Protein AF-0000000077734871 (afdb_homodimer)

Radius of gyration: 20.13 Å; Cα contacts (8 Å, |Δi|>4): 181; chains: 2; bounding box: 32×80×44 Å

Organism: NCBI:txid416586

Structure (mmCIF, N/CA/C/O backbone):
data_AF-0000000077734871-model_v1
#
loop_
_entity.id
_entity.type
_entity.pdbx_description
1 polymer 'Helix-turn-helix transcriptional regulator'
#
loop_
_atom_site.group_PDB
_atom_site.id
_atom_site.type_symbol
_atom_site.label_atom_id
_atom_site.label_alt_id
_atom_site.label_comp_id
_atom_site.label_asym_id
_atom_site.label_entity_id
_atom_site.label_seq_id
_atom_site.pdbx_PDB_ins_code
_atom_site.Cartn_x
_atom_site.Cartn_y
_atom_site.Cartn_z
_atom_site.occupancy
_atom_site.B_iso_or_equiv
_atom_site.auth_seq_id
_atom_site.auth_comp_id
_atom_site.auth_asym_id
_atom_site.auth_atom_id
_atom_site.pdbx_PDB_model_num
ATOM 1 N N . MET A 1 1 ? 1.631 44.906 6.07 1 59.03 1 MET A N 1
ATOM 2 C CA . MET A 1 1 ? 3.002 44.438 6.012 1 59.03 1 MET A CA 1
ATOM 3 C C . MET A 1 1 ? 3.088 43 6.547 1 59.03 1 MET A C 1
ATOM 5 O O . MET A 1 1 ? 2.531 42.688 7.602 1 59.03 1 MET A O 1
ATOM 9 N N . ARG A 1 2 ? 2.799 41.75 5.727 1 67.5 2 ARG A N 1
ATOM 10 C CA . ARG A 1 2 ? 2.816 40.406 6.332 1 67.5 2 ARG A CA 1
ATOM 11 C C . ARG A 1 2 ? 3.973 40.281 7.316 1 67.5 2 ARG A C 1
ATOM 13 O O . ARG A 1 2 ? 5.137 40.469 6.945 1 67.5 2 ARG A O 1
ATOM 20 N N . THR A 1 3 ? 3.939 40.656 8.797 1 84.81 3 THR A N 1
ATOM 21 C CA . THR A 1 3 ? 4.836 40.812 9.938 1 84.81 3 THR A CA 1
ATOM 22 C C . THR A 1 3 ? 5.848 39.688 10.008 1 84.81 3 THR A C 1
ATOM 24 O O . THR A 1 3 ? 5.742 38.688 9.273 1 84.81 3 THR A O 1
ATOM 27 N N . TRP A 1 4 ? 7.137 40.062 10.523 1 92.06 4 TRP A N 1
ATOM 28 C CA . TRP A 1 4 ? 8.172 39.094 10.859 1 92.06 4 TRP A CA 1
ATOM 29 C C . TRP A 1 4 ? 7.555 37.844 11.43 1 92.06 4 TRP A C 1
ATOM 31 O O . TRP A 1 4 ? 8.008 36.719 11.125 1 92.06 4 TRP A O 1
ATOM 41 N N . GLU A 1 5 ? 6.562 37.938 12.234 1 91.44 5 GLU A N 1
ATOM 42 C CA . GLU A 1 5 ? 5.879 36.781 12.836 1 91.44 5 GLU A CA 1
ATOM 43 C C . GLU A 1 5 ? 5.215 35.906 11.773 1 91.44 5 GLU A C 1
ATOM 45 O O . GLU A 1 5 ? 5.246 34.688 11.867 1 91.44 5 GLU A O 1
ATOM 50 N N . ASP A 1 6 ? 4.625 36.531 10.711 1 92.06 6 ASP A N 1
ATOM 51 C CA . ASP A 1 6 ? 4.004 35.781 9.609 1 92.06 6 ASP A CA 1
ATOM 52 C C . ASP A 1 6 ? 5.047 35 8.82 1 92.06 6 ASP A C 1
ATOM 54 O O . ASP A 1 6 ? 4.801 33.875 8.422 1 92.06 6 ASP A O 1
ATOM 58 N N . TYR A 1 7 ? 6.121 35.688 8.531 1 94.19 7 TYR A N 1
ATOM 59 C CA . TYR A 1 7 ? 7.211 35.031 7.816 1 94.19 7 TYR A CA 1
ATOM 60 C C . TYR A 1 7 ? 7.73 33.844 8.602 1 94.19 7 TYR A C 1
ATOM 62 O O . TYR A 1 7 ? 7.906 32.75 8.039 1 94.19 7 TYR A O 1
ATOM 70 N N . LYS A 1 8 ? 7.922 33.938 9.875 1 95.12 8 LYS A N 1
ATOM 71 C CA . LYS A 1 8 ? 8.398 32.875 10.742 1 95.12 8 LYS A CA 1
ATOM 72 C C . LYS A 1 8 ? 7.434 31.688 10.727 1 95.12 8 LYS A C 1
ATOM 74 O O . LYS A 1 8 ? 7.859 30.531 10.656 1 95.12 8 LYS A O 1
ATOM 79 N N . ASN A 1 9 ? 6.203 31.938 10.797 1 93.69 9 ASN A N 1
ATOM 80 C CA . ASN A 1 9 ? 5.176 30.906 10.758 1 93.69 9 ASN A CA 1
ATOM 81 C C . ASN A 1 9 ? 5.164 30.172 9.414 1 93.69 9 ASN A C 1
ATOM 83 O O . ASN A 1 9 ? 4.984 28.953 9.367 1 93.69 9 ASN A O 1
ATOM 87 N N . HIS A 1 10 ? 5.473 30.969 8.367 1 94.25 10 HIS A N 1
ATOM 88 C CA . HIS A 1 10 ? 5.531 30.391 7.031 1 94.25 10 HIS A CA 1
ATOM 89 C C . HIS A 1 10 ? 6.715 29.422 6.898 1 94.25 10 HIS A C 1
ATOM 91 O O . HIS A 1 10 ? 6.559 28.297 6.418 1 94.25 10 HIS A O 1
ATOM 97 N N . VAL A 1 11 ? 7.766 29.812 7.387 1 95.94 11 VAL A N 1
ATOM 98 C CA . VAL A 1 11 ? 8.977 29 7.309 1 95.94 11 VAL A CA 1
ATOM 99 C C . VAL A 1 11 ? 8.789 27.719 8.109 1 95.94 11 VAL A C 1
ATOM 101 O O . VAL A 1 11 ? 9.195 26.641 7.664 1 95.94 11 VAL A O 1
ATOM 104 N N . LYS A 1 12 ? 8.188 27.797 9.18 1 96.06 12 LYS A N 1
ATOM 105 C CA . LYS A 1 12 ? 7.93 26.641 10.031 1 96.06 12 LYS A CA 1
ATOM 106 C C . LYS A 1 12 ? 7 25.641 9.344 1 96.06 12 LYS A C 1
ATOM 108 O O . LYS A 1 12 ? 7.211 24.422 9.414 1 96.06 12 LYS A O 1
ATOM 113 N N . ALA A 1 13 ? 6.047 26.125 8.664 1 92.25 13 ALA A N 1
ATOM 114 C CA . ALA A 1 13 ? 5.082 25.281 7.965 1 92.25 13 ALA A CA 1
ATOM 115 C C . ALA A 1 13 ? 5.734 24.562 6.789 1 92.25 13 ALA A C 1
ATOM 117 O O . ALA A 1 13 ? 5.48 23.375 6.566 1 92.25 13 ALA A O 1
ATOM 118 N N . VAL A 1 14 ? 6.551 25.266 6.137 1 93.88 14 VAL A N 1
ATOM 119 C CA . VAL A 1 14 ? 7.227 24.703 4.969 1 93.88 14 VAL A CA 1
ATOM 120 C C . VAL A 1 14 ? 8.18 23.594 5.406 1 93.88 14 VAL A C 1
ATOM 122 O O . VAL A 1 14 ? 8.266 22.547 4.758 1 93.88 14 VAL A O 1
ATOM 125 N N . SER A 1 15 ? 8.836 23.766 6.508 1 95.12 15 SER A N 1
ATOM 126 C CA . SER A 1 15 ? 9.781 22.781 7.039 1 95.12 15 SER A CA 1
ATOM 127 C C . SER A 1 15 ? 9.062 21.5 7.457 1 95.12 15 SER A C 1
ATOM 129 O O . SER A 1 15 ? 9.562 20.391 7.223 1 95.12 15 SER A O 1
ATOM 131 N N . LYS A 1 16 ? 7.914 21.594 7.992 1 92.81 16 LYS A N 1
ATOM 132 C CA . LYS A 1 16 ? 7.133 20.438 8.422 1 92.81 16 LYS A CA 1
ATOM 133 C C . LYS A 1 16 ? 6.66 19.609 7.223 1 92.81 16 LYS A C 1
ATOM 135 O O . LYS A 1 16 ? 6.699 18.375 7.254 1 92.81 16 LYS A O 1
ATOM 140 N N . GLU A 1 17 ? 6.23 20.328 6.234 1 91.44 17 GLU A N 1
ATOM 141 C CA . GLU A 1 17 ? 5.77 19.656 5.016 1 91.44 17 GLU A CA 1
ATOM 142 C C . GLU A 1 17 ? 6.902 18.891 4.348 1 91.44 17 GLU A C 1
ATOM 144 O O . GLU A 1 17 ? 6.703 17.766 3.889 1 91.44 17 GLU A O 1
ATOM 149 N N . GLU A 1 18 ? 7.965 19.484 4.367 1 94.5 18 GLU A N 1
ATOM 150 C CA . GLU A 1 18 ? 9.133 18.844 3.779 1 94.5 18 GLU A CA 1
ATOM 151 C C . GLU A 1 18 ? 9.492 17.562 4.539 1 94.5 18 GLU A C 1
ATOM 153 O O . GLU A 1 18 ? 9.859 16.562 3.934 1 94.5 18 GLU A O 1
ATOM 158 N N . ARG A 1 19 ? 9.422 17.703 5.836 1 94.38 19 ARG A N 1
ATOM 159 C CA . ARG A 1 19 ? 9.734 16.531 6.66 1 94.38 19 ARG A CA 1
ATOM 160 C C . ARG A 1 19 ? 8.758 15.391 6.387 1 94.38 19 ARG A C 1
ATOM 162 O O . ARG A 1 19 ? 9.172 14.242 6.23 1 94.38 19 ARG A O 1
ATOM 169 N N . ARG A 1 20 ? 7.531 15.703 6.254 1 92 20 ARG A N 1
ATOM 170 C CA . ARG A 1 20 ? 6.512 14.688 5.992 1 92 20 ARG A CA 1
ATOM 171 C C . ARG A 1 20 ? 6.715 14.047 4.621 1 92 20 ARG A C 1
ATOM 173 O O . ARG A 1 20 ? 6.566 12.836 4.469 1 92 20 ARG A O 1
ATOM 180 N N . ASN A 1 21 ? 7.047 14.852 3.729 1 93.25 21 ASN A N 1
ATOM 181 C CA . ASN A 1 21 ? 7.305 14.352 2.383 1 93.25 21 ASN A CA 1
ATOM 182 C C . ASN A 1 21 ? 8.484 13.383 2.361 1 93.25 21 ASN A C 1
ATOM 184 O O . ASN A 1 21 ? 8.43 12.344 1.696 1 93.25 21 ASN A O 1
ATOM 188 N N . MET A 1 22 ? 9.438 13.766 3.041 1 95.69 22 MET A N 1
ATOM 189 C CA . MET A 1 22 ? 10.617 12.898 3.107 1 95.69 22 MET A CA 1
ATOM 190 C C . MET A 1 22 ? 10.273 11.562 3.762 1 95.69 22 MET A C 1
ATOM 192 O O . MET A 1 22 ? 10.742 10.516 3.32 1 95.69 22 MET A O 1
ATOM 196 N N . GLU A 1 23 ? 9.5 11.586 4.766 1 95.38 23 GLU A N 1
ATOM 197 C CA . GLU A 1 23 ? 9.102 10.367 5.465 1 95.38 23 GLU A CA 1
ATOM 198 C C . GLU A 1 23 ? 8.273 9.453 4.562 1 95.38 23 GLU A C 1
ATOM 200 O O . GLU A 1 23 ? 8.414 8.234 4.613 1 95.38 23 GLU A O 1
ATOM 205 N N . GLU A 1 24 ? 7.422 10.094 3.848 1 95.56 24 GLU A N 1
ATOM 206 C CA . GLU A 1 24 ? 6.613 9.336 2.896 1 95.56 24 GLU A CA 1
ATOM 207 C C . GLU A 1 24 ? 7.492 8.602 1.886 1 95.56 24 GLU A C 1
ATOM 209 O O . GLU A 1 24 ? 7.305 7.406 1.646 1 95.56 24 GLU A O 1
ATOM 214 N N . ILE A 1 25 ? 8.445 9.344 1.362 1 95.88 25 ILE A N 1
ATOM 215 C CA . ILE A 1 25 ? 9.344 8.766 0.365 1 95.88 25 ILE A CA 1
ATOM 216 C C . ILE A 1 25 ? 10.141 7.621 0.983 1 95.88 25 ILE A C 1
ATOM 218 O O . ILE A 1 25 ? 10.297 6.562 0.367 1 95.88 25 ILE A O 1
ATOM 222 N N . GLU A 1 26 ? 10.562 7.812 2.131 1 96.94 26 GLU A N 1
ATOM 223 C CA . GLU A 1 26 ? 11.352 6.797 2.818 1 96.94 26 GLU A CA 1
ATOM 224 C C . GLU A 1 26 ? 10.531 5.539 3.076 1 96.94 26 GLU A C 1
ATOM 226 O O . GLU A 1 26 ? 11.031 4.422 2.926 1 96.94 26 GLU A O 1
ATOM 231 N N . GLU A 1 27 ? 9.32 5.703 3.512 1 97.38 27 GLU A N 1
ATOM 232 C CA . GLU A 1 27 ? 8.469 4.551 3.799 1 97.38 27 GLU A CA 1
ATOM 233 C C . GLU A 1 27 ? 8.164 3.766 2.529 1 97.38 27 GLU A C 1
ATOM 235 O O . GLU A 1 27 ? 8.258 2.537 2.516 1 97.38 27 GLU A O 1
ATOM 240 N N . VAL A 1 28 ? 7.859 4.434 1.5 1 97.62 28 VAL A N 1
ATOM 241 C CA . VAL A 1 28 ? 7.582 3.789 0.22 1 97.62 28 VAL A CA 1
AT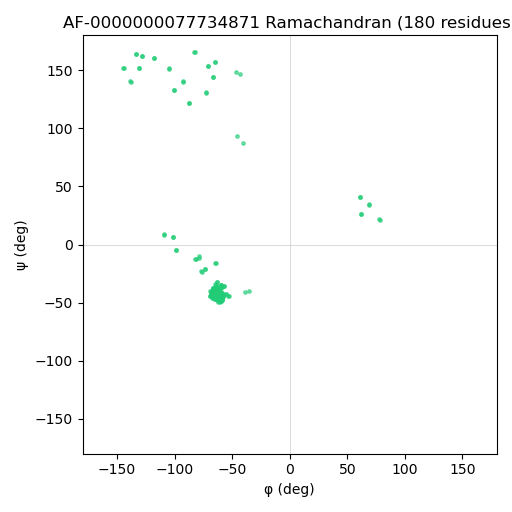OM 242 C C . VAL A 1 28 ? 8.828 3.053 -0.269 1 97.62 28 VAL A C 1
ATOM 244 O O . VAL A 1 28 ? 8.75 1.896 -0.688 1 97.62 28 VAL A O 1
ATOM 247 N N . SER A 1 29 ? 9.922 3.73 -0.202 1 97.5 29 SER A N 1
ATOM 248 C CA . SER A 1 29 ? 11.188 3.148 -0.642 1 97.5 29 SER A CA 1
ATOM 249 C C . SER A 1 29 ? 11.523 1.895 0.158 1 97.5 29 SER A C 1
ATOM 251 O O . SER A 1 29 ? 11.992 0.902 -0.403 1 97.5 29 SER A O 1
ATOM 253 N N . THR A 1 30 ? 11.289 1.951 1.398 1 97.81 30 THR A N 1
ATOM 254 C CA . THR A 1 30 ? 11.562 0.812 2.266 1 97.81 30 THR A CA 1
ATOM 255 C C . THR A 1 30 ? 10.695 -0.384 1.882 1 97.81 30 THR A C 1
ATOM 257 O O . THR A 1 30 ? 11.18 -1.517 1.829 1 97.81 30 THR A O 1
ATOM 260 N N . ILE A 1 31 ? 9.461 -0.138 1.607 1 98.06 31 ILE A N 1
ATOM 261 C CA . ILE A 1 31 ? 8.539 -1.203 1.229 1 98.06 31 ILE A CA 1
ATOM 262 C C . ILE A 1 31 ? 8.984 -1.832 -0.087 1 98.06 31 ILE A C 1
ATOM 264 O O . ILE A 1 31 ? 9.125 -3.055 -0.185 1 98.06 31 ILE A O 1
ATOM 268 N N . VAL A 1 32 ? 9.297 -1.01 -1.02 1 98.06 32 VAL A N 1
ATOM 269 C CA . VAL A 1 32 ? 9.703 -1.496 -2.334 1 98.06 32 VAL A CA 1
ATOM 270 C C . VAL A 1 32 ? 11.047 -2.225 -2.223 1 98.06 32 VAL A C 1
ATOM 272 O O . VAL A 1 32 ? 11.234 -3.277 -2.836 1 98.06 32 VAL A O 1
ATOM 275 N N . SER A 1 33 ? 11.93 -1.707 -1.452 1 98.06 33 SER A N 1
ATOM 276 C CA . SER A 1 33 ? 13.234 -2.334 -1.257 1 98.06 33 SER A CA 1
ATOM 277 C C . SER A 1 33 ? 13.094 -3.723 -0.641 1 98.06 33 SER A C 1
ATOM 279 O O . SER A 1 33 ? 13.859 -4.633 -0.97 1 98.06 33 SER A O 1
ATOM 281 N N . SER A 1 34 ? 12.172 -3.879 0.235 1 97.88 34 SER A N 1
ATOM 282 C CA . SER A 1 34 ? 11.914 -5.184 0.835 1 97.88 34 SER A CA 1
ATOM 283 C C . SER A 1 34 ? 11.461 -6.195 -0.214 1 97.88 34 SER A C 1
ATOM 285 O O . SER A 1 34 ? 11.844 -7.367 -0.155 1 97.88 34 SER A O 1
ATOM 287 N N . MET A 1 35 ? 10.625 -5.723 -1.096 1 97.81 35 MET A N 1
ATOM 288 C CA . MET A 1 35 ? 10.164 -6.562 -2.199 1 97.81 35 MET A CA 1
ATOM 289 C C . MET A 1 35 ? 11.336 -7.008 -3.066 1 97.81 35 MET A C 1
ATOM 291 O O . MET A 1 35 ? 11.445 -8.188 -3.414 1 97.81 35 MET A O 1
ATOM 295 N N . ILE A 1 36 ? 12.195 -6.062 -3.377 1 98.19 36 ILE A N 1
ATOM 296 C CA . ILE A 1 36 ? 13.352 -6.336 -4.215 1 98.19 36 ILE A CA 1
ATOM 297 C C . ILE A 1 36 ? 14.266 -7.348 -3.52 1 98.19 36 ILE A C 1
ATOM 299 O O . ILE A 1 36 ? 14.68 -8.336 -4.125 1 98.19 36 ILE A O 1
ATOM 303 N N . ARG A 1 37 ? 14.523 -7.062 -2.312 1 98.38 37 ARG A N 1
ATOM 304 C CA . ARG A 1 37 ? 15.398 -7.934 -1.534 1 98.38 37 ARG A CA 1
ATOM 305 C C . ARG A 1 37 ? 14.844 -9.352 -1.484 1 98.38 37 ARG A C 1
ATOM 307 O O . ARG A 1 37 ? 15.586 -10.32 -1.694 1 98.38 37 ARG A O 1
ATOM 314 N N . ARG A 1 38 ? 13.594 -9.492 -1.271 1 98.12 38 ARG A N 1
ATOM 315 C CA . ARG A 1 38 ? 12.977 -10.805 -1.166 1 98.12 38 ARG A CA 1
ATOM 316 C C . ARG A 1 38 ? 13.008 -11.531 -2.506 1 98.12 38 ARG A C 1
ATOM 318 O O . ARG A 1 38 ? 13.273 -12.734 -2.562 1 98.12 38 ARG A O 1
ATOM 325 N N . ARG A 1 39 ? 12.648 -10.805 -3.545 1 98.19 39 ARG A N 1
ATOM 326 C CA . ARG A 1 39 ? 12.711 -11.398 -4.879 1 98.19 39 ARG A CA 1
ATOM 327 C C . ARG A 1 39 ? 14.094 -11.984 -5.148 1 98.19 39 ARG A C 1
ATOM 329 O O . ARG A 1 39 ? 14.211 -13.109 -5.645 1 98.19 39 ARG A O 1
ATOM 336 N N . GLN A 1 40 ? 15.102 -11.195 -4.77 1 98.38 40 GLN A N 1
ATOM 337 C CA . GLN A 1 40 ? 16.484 -11.602 -4.977 1 98.38 40 GLN A CA 1
ATOM 338 C C . GLN A 1 40 ? 16.844 -12.797 -4.098 1 98.38 40 GLN A C 1
ATOM 340 O O . GLN A 1 40 ? 17.516 -13.727 -4.543 1 98.38 40 GLN A O 1
ATOM 345 N N . GLU A 1 41 ? 16.375 -12.797 -2.881 1 97.94 41 GLU A N 1
ATOM 346 C CA . GLU A 1 41 ? 16.594 -13.898 -1.949 1 97.94 41 GLU A CA 1
ATOM 347 C C . GLU A 1 41 ? 16.031 -15.203 -2.49 1 97.94 41 GLU A C 1
ATOM 349 O O . GLU A 1 41 ? 16.594 -16.281 -2.264 1 97.94 41 GLU A O 1
ATOM 354 N N . LEU A 1 42 ? 14.906 -15.086 -3.178 1 96.88 42 LEU A N 1
ATOM 355 C CA . LEU A 1 42 ? 14.234 -16.25 -3.729 1 96.88 42 LEU A CA 1
ATOM 356 C C . LEU A 1 42 ? 14.867 -16.672 -5.051 1 96.88 42 LEU A C 1
ATOM 358 O O . LEU A 1 42 ? 14.5 -17.703 -5.621 1 96.88 42 LEU A O 1
ATOM 362 N N . GLY A 1 43 ? 15.711 -15.828 -5.609 1 97.75 43 GLY A N 1
ATOM 363 C CA . GLY A 1 43 ? 16.438 -16.156 -6.824 1 97.75 43 GLY A CA 1
ATOM 364 C C . GLY A 1 43 ? 15.594 -16.016 -8.078 1 97.75 43 GLY A C 1
ATOM 365 O O . GLY A 1 43 ? 15.875 -16.672 -9.094 1 97.75 43 GLY A O 1
ATOM 366 N N . ILE A 1 44 ? 14.586 -15.281 -8.008 1 97.44 44 ILE A N 1
ATOM 367 C CA . ILE A 1 44 ? 13.742 -15.164 -9.188 1 97.44 44 ILE A CA 1
ATOM 368 C C . ILE A 1 44 ? 13.969 -13.812 -9.867 1 97.44 44 ILE A C 1
ATOM 370 O O . ILE A 1 44 ? 14.336 -12.836 -9.203 1 97.44 44 ILE A O 1
ATOM 374 N N . SER A 1 45 ? 13.766 -13.789 -11.164 1 98.5 45 SER A N 1
ATOM 375 C CA . SER A 1 45 ? 13.93 -12.586 -11.961 1 98.5 45 SER A CA 1
ATOM 376 C C . SER A 1 45 ? 12.688 -11.703 -11.898 1 98.5 45 SER A C 1
ATOM 378 O O . SER A 1 45 ? 11.641 -12.125 -11.398 1 98.5 45 SER A O 1
ATOM 380 N N . GLN A 1 46 ? 12.859 -10.492 -12.336 1 98.56 46 GLN A N 1
ATOM 381 C CA . GLN A 1 46 ? 11.703 -9.609 -12.484 1 98.56 46 GLN A CA 1
ATOM 382 C C . GLN A 1 46 ? 10.68 -10.211 -13.438 1 98.56 46 GLN A C 1
ATOM 384 O O . GLN A 1 46 ? 9.469 -10.102 -13.211 1 98.56 46 GLN A O 1
ATOM 389 N N . ARG A 1 47 ? 11.148 -10.891 -14.484 1 98.44 47 ARG A N 1
ATOM 390 C CA . ARG A 1 47 ? 10.289 -11.555 -15.461 1 98.44 47 ARG A CA 1
ATOM 391 C C . ARG A 1 47 ? 9.492 -12.68 -14.82 1 98.44 47 ARG A C 1
ATOM 393 O O . ARG A 1 47 ? 8.289 -12.82 -15.062 1 98.44 47 ARG A O 1
ATOM 400 N N . ALA A 1 48 ? 10.203 -13.445 -14.07 1 98.25 48 ALA A N 1
ATOM 401 C CA . ALA A 1 48 ? 9.547 -14.562 -13.391 1 98.25 48 ALA A CA 1
ATOM 402 C C . ALA A 1 48 ? 8.484 -14.062 -12.422 1 98.25 48 ALA A C 1
ATOM 404 O O . ALA A 1 48 ? 7.387 -14.625 -12.352 1 98.25 48 ALA A O 1
ATOM 405 N N . LEU A 1 49 ? 8.781 -13.07 -11.641 1 98.12 49 LEU A N 1
ATOM 406 C CA . LEU A 1 49 ? 7.812 -12.477 -10.727 1 98.12 49 LEU A CA 1
ATOM 407 C C . LEU A 1 49 ? 6.598 -11.945 -11.484 1 98.12 49 LEU A C 1
ATOM 409 O O . LEU A 1 49 ? 5.457 -12.188 -11.086 1 98.12 49 LEU A O 1
ATOM 413 N N . ALA A 1 50 ? 6.812 -11.203 -12.562 1 98.31 50 ALA A N 1
ATOM 414 C CA . ALA A 1 50 ? 5.75 -10.648 -13.398 1 98.31 50 ALA A CA 1
ATOM 415 C C . ALA A 1 50 ? 4.816 -11.75 -13.898 1 98.31 50 ALA A C 1
ATOM 417 O O . ALA A 1 50 ? 3.592 -11.602 -13.836 1 98.31 50 ALA A O 1
ATOM 418 N N . LYS A 1 51 ? 5.387 -12.812 -14.297 1 97.12 51 LYS A N 1
ATOM 419 C CA . LYS A 1 51 ? 4.617 -13.945 -14.789 1 97.12 51 LYS A CA 1
ATOM 420 C C . LYS A 1 51 ? 3.746 -14.539 -13.688 1 97.12 51 LYS A C 1
ATOM 422 O O . LYS A 1 51 ? 2.57 -14.836 -13.906 1 97.12 51 LYS A O 1
ATOM 427 N N . ARG A 1 52 ? 4.305 -14.625 -12.531 1 94.5 52 ARG A N 1
ATOM 428 C CA . ARG A 1 52 ? 3.574 -15.164 -11.391 1 94.5 52 ARG A CA 1
ATOM 429 C C . ARG A 1 52 ? 2.367 -14.297 -11.055 1 94.5 52 ARG A C 1
ATOM 431 O O . ARG A 1 52 ? 1.345 -14.797 -10.578 1 94.5 52 ARG A O 1
ATOM 438 N N . CYS A 1 53 ? 2.506 -13.062 -11.281 1 95.94 53 CYS A N 1
ATOM 439 C CA . CYS A 1 53 ? 1.479 -12.109 -10.867 1 95.94 53 CYS A CA 1
ATOM 440 C C . CYS A 1 53 ? 0.575 -11.742 -12.039 1 95.94 53 CYS A C 1
ATOM 442 O O . CYS A 1 53 ? -0.387 -10.992 -11.875 1 95.94 53 CYS A O 1
ATOM 444 N N . GLY A 1 54 ? 0.894 -12.227 -13.18 1 95.06 54 GLY A N 1
ATOM 445 C CA . GLY A 1 54 ? 0.085 -11.961 -14.359 1 95.06 54 GLY A CA 1
ATOM 446 C C . GLY A 1 54 ? 0.157 -10.516 -14.82 1 95.06 54 GLY A C 1
ATOM 447 O O . GLY A 1 54 ? -0.853 -9.938 -15.227 1 95.06 54 GLY A O 1
ATOM 448 N N . ILE A 1 55 ? 1.293 -9.875 -14.68 1 96.31 55 ILE A N 1
ATOM 449 C CA . ILE A 1 55 ? 1.47 -8.492 -15.117 1 96.31 55 ILE A CA 1
ATOM 450 C C . ILE A 1 55 ? 2.711 -8.383 -16 1 96.31 55 ILE A C 1
ATOM 452 O O . ILE A 1 55 ? 3.553 -9.289 -16.016 1 96.31 55 ILE A O 1
ATOM 456 N N . PRO A 1 56 ? 2.766 -7.297 -16.734 1 97.94 56 PRO A N 1
ATOM 457 C CA . PRO A 1 56 ? 3.949 -7.125 -17.578 1 97.94 56 PRO A CA 1
ATOM 458 C C . PRO A 1 56 ? 5.227 -6.918 -16.766 1 97.94 56 PRO A C 1
ATOM 460 O O . PRO A 1 56 ? 5.203 -6.242 -15.734 1 97.94 56 PRO A O 1
ATOM 463 N N . GLN A 1 57 ? 6.309 -7.461 -17.281 1 98.31 57 GLN A N 1
ATOM 464 C CA . GLN A 1 57 ? 7.609 -7.273 -16.641 1 98.31 57 GLN A CA 1
ATOM 465 C C . GLN A 1 57 ? 7.945 -5.793 -16.5 1 98.31 57 GLN A C 1
ATOM 467 O O . GLN A 1 57 ? 8.562 -5.379 -15.516 1 98.31 57 GLN A O 1
ATOM 472 N N . SER A 1 58 ? 7.551 -5.051 -17.469 1 98.44 58 SER A N 1
ATOM 473 C CA . SER A 1 58 ? 7.82 -3.619 -17.438 1 98.44 58 SER A CA 1
ATOM 474 C C . SER A 1 58 ? 7.195 -2.963 -16.219 1 98.44 58 SER A C 1
ATOM 476 O O . SER A 1 58 ? 7.738 -1.997 -15.672 1 98.44 58 SER A O 1
ATOM 478 N N . SER A 1 59 ? 6.031 -3.441 -15.789 1 98.19 59 SER A N 1
ATOM 479 C CA . SER A 1 59 ? 5.375 -2.918 -14.594 1 98.19 59 SER A CA 1
ATOM 480 C C . SER A 1 59 ? 6.215 -3.178 -13.344 1 98.19 59 SER A C 1
ATOM 482 O O . SER A 1 59 ? 6.375 -2.291 -12.508 1 98.19 59 SER A O 1
ATOM 484 N N . VAL A 1 60 ? 6.766 -4.352 -13.234 1 98.56 60 VAL A N 1
ATOM 485 C CA . VAL A 1 60 ? 7.613 -4.719 -12.102 1 98.56 60 VAL A CA 1
ATOM 486 C C . VAL A 1 60 ? 8.859 -3.842 -12.086 1 98.56 60 VAL A C 1
ATOM 488 O O . VAL A 1 60 ? 9.242 -3.307 -11.047 1 98.56 60 VAL A O 1
ATOM 491 N N . VAL A 1 61 ? 9.438 -3.631 -13.242 1 98.5 61 VAL A N 1
ATOM 492 C CA . VAL A 1 61 ? 10.656 -2.83 -13.383 1 98.5 61 VAL A CA 1
ATOM 493 C C . VAL A 1 61 ? 10.383 -1.404 -12.898 1 98.5 61 VAL A C 1
ATOM 495 O O . VAL A 1 61 ? 11.141 -0.865 -12.086 1 98.5 61 VAL A O 1
ATOM 498 N N . ARG A 1 62 ? 9.32 -0.869 -13.391 1 98.31 62 ARG A N 1
ATOM 499 C CA . ARG A 1 62 ? 9 0.513 -13.047 1 98.31 62 ARG A CA 1
ATOM 500 C C . ARG A 1 62 ? 8.727 0.657 -11.555 1 98.31 62 ARG A C 1
ATOM 502 O O . ARG A 1 62 ? 9.094 1.666 -10.945 1 98.31 62 ARG A O 1
ATOM 509 N N . ILE A 1 63 ? 8.117 -0.328 -10.953 1 98.12 63 ILE A N 1
ATOM 510 C CA . ILE A 1 63 ? 7.82 -0.314 -9.531 1 98.12 63 ILE A CA 1
ATOM 511 C C . ILE A 1 63 ? 9.117 -0.438 -8.734 1 98.12 63 ILE A C 1
ATOM 513 O O . ILE A 1 63 ? 9.375 0.346 -7.816 1 98.12 63 ILE A O 1
ATOM 517 N N . GLU A 1 64 ? 10.008 -1.351 -9.156 1 98.19 64 GLU A N 1
ATOM 518 C CA . GLU A 1 64 ? 11.219 -1.633 -8.398 1 98.19 64 GLU A CA 1
ATOM 519 C C . GLU A 1 64 ? 12.234 -0.496 -8.531 1 98.19 64 GLU A C 1
ATOM 521 O O . GLU A 1 64 ? 13.117 -0.346 -7.691 1 98.19 64 GLU A O 1
ATOM 526 N N . THR A 1 65 ? 12.055 0.267 -9.578 1 97.06 65 THR A N 1
ATOM 527 C CA . THR A 1 65 ? 12.953 1.399 -9.773 1 97.06 65 THR A CA 1
ATOM 528 C C . THR A 1 65 ? 12.281 2.701 -9.336 1 97.06 65 THR A C 1
ATOM 530 O O . THR A 1 65 ? 12.797 3.789 -9.609 1 97.06 65 THR A O 1
ATOM 533 N N . LEU A 1 66 ? 11.164 2.645 -8.781 1 95.62 66 LEU A N 1
ATOM 534 C CA . LEU A 1 66 ? 10.406 3.76 -8.219 1 95.62 66 LEU A CA 1
ATOM 535 C C . LEU A 1 66 ? 10.047 4.77 -9.305 1 95.62 66 LEU A C 1
ATOM 537 O O . LEU A 1 66 ? 9.898 5.961 -9.023 1 95.62 66 LEU A O 1
ATOM 541 N N . GLN A 1 67 ? 9.961 4.297 -10.531 1 96.62 67 GLN A N 1
ATOM 542 C CA . GLN A 1 67 ? 9.477 5.141 -11.617 1 96.62 67 GLN A CA 1
ATOM 543 C C . GLN A 1 67 ? 7.957 5.297 -11.555 1 96.62 67 GLN A C 1
ATOM 545 O O . GLN A 1 67 ? 7.406 6.254 -12.102 1 96.62 67 GLN A O 1
ATOM 550 N N . THR A 1 68 ? 7.273 4.383 -10.953 1 96.25 68 THR A N 1
ATOM 551 C CA . THR A 1 68 ? 5.84 4.461 -10.703 1 96.25 68 THR A CA 1
ATOM 552 C C . THR A 1 68 ? 5.508 3.969 -9.297 1 96.25 68 THR A C 1
ATOM 554 O O . THR A 1 68 ? 6.148 3.045 -8.789 1 96.25 68 THR A O 1
ATOM 557 N N . THR A 1 69 ? 4.637 4.637 -8.719 1 95.94 69 THR A N 1
ATOM 558 C CA . THR A 1 69 ? 4.109 4.145 -7.453 1 95.94 69 THR A CA 1
ATOM 559 C C . THR A 1 69 ? 2.936 3.199 -7.688 1 95.94 69 THR A C 1
ATOM 561 O O . THR A 1 69 ? 1.951 3.568 -8.328 1 95.94 69 THR A O 1
ATOM 564 N N . PRO A 1 70 ? 3.088 2.018 -7.211 1 97.38 70 PRO A N 1
ATOM 565 C CA . PRO A 1 70 ? 2.008 1.063 -7.477 1 97.38 70 PRO A CA 1
ATOM 566 C C . PRO A 1 70 ? 0.735 1.381 -6.691 1 97.38 70 PRO A C 1
ATOM 568 O O . PRO A 1 70 ? 0.8 2 -5.629 1 97.38 70 PRO A O 1
ATOM 571 N N . LYS A 1 71 ? -0.424 0.92 -7.309 1 97.69 71 LYS A N 1
ATOM 572 C CA . LYS A 1 71 ? -1.631 0.813 -6.492 1 97.69 71 LYS A CA 1
ATOM 573 C C . LYS A 1 71 ? -1.465 -0.238 -5.398 1 97.69 71 LYS A C 1
ATOM 575 O O . LYS A 1 71 ? -0.692 -1.186 -5.555 1 97.69 71 LYS A O 1
ATOM 580 N N . LEU A 1 72 ? -2.219 -0.103 -4.418 1 97.94 72 LEU A N 1
ATOM 581 C CA . LEU A 1 72 ? -2.117 -1.015 -3.283 1 97.94 72 LEU A CA 1
ATOM 582 C C . LEU A 1 72 ? -2.412 -2.449 -3.709 1 97.94 72 LEU A C 1
ATOM 584 O O . LEU A 1 72 ? -1.733 -3.383 -3.271 1 97.94 72 LEU A O 1
ATOM 588 N N . ASP A 1 73 ? -3.346 -2.641 -4.523 1 96.62 73 ASP A N 1
ATOM 589 C CA . ASP A 1 73 ? -3.732 -3.988 -4.926 1 96.62 73 ASP A CA 1
ATOM 590 C C . ASP A 1 73 ? -2.621 -4.664 -5.727 1 96.62 73 ASP A C 1
ATOM 592 O O . ASP A 1 73 ? -2.34 -5.848 -5.535 1 96.62 73 ASP A O 1
ATOM 596 N N . THR A 1 74 ? -1.952 -3.91 -6.543 1 96.88 74 THR A N 1
ATOM 597 C CA . THR A 1 74 ? -0.827 -4.441 -7.305 1 96.88 74 THR A CA 1
ATOM 598 C C . THR A 1 74 ? 0.33 -4.805 -6.379 1 96.88 74 THR A C 1
ATOM 600 O O . THR A 1 74 ? 0.941 -5.863 -6.523 1 96.88 74 THR A O 1
ATOM 603 N N . LEU A 1 75 ? 0.556 -3.957 -5.516 1 97.81 75 LEU A N 1
ATOM 604 C CA . LEU A 1 75 ? 1.637 -4.215 -4.57 1 97.81 75 LEU A CA 1
ATOM 605 C C . LEU A 1 75 ? 1.36 -5.477 -3.758 1 97.81 75 LEU A C 1
ATOM 607 O O . LEU A 1 75 ? 2.252 -6.305 -3.572 1 97.81 75 LEU A O 1
ATOM 611 N N . VAL A 1 76 ? 0.179 -5.602 -3.287 1 97.75 76 VAL A N 1
ATOM 612 C CA . VAL A 1 76 ? -0.207 -6.758 -2.484 1 97.75 76 VAL A CA 1
ATOM 613 C C . VAL A 1 76 ? -0.035 -8.031 -3.303 1 97.75 76 VAL A C 1
ATOM 615 O O . VAL A 1 76 ? 0.468 -9.039 -2.797 1 97.75 76 VAL A O 1
ATOM 618 N N . LYS A 1 77 ? -0.4 -7.98 -4.516 1 96.5 77 LYS A N 1
ATOM 619 C CA . LYS A 1 77 ? -0.233 -9.125 -5.406 1 96.5 77 LYS A CA 1
ATOM 620 C C . LYS A 1 77 ? 1.237 -9.516 -5.527 1 96.5 77 LYS A C 1
ATOM 622 O O . LYS A 1 77 ? 1.584 -10.695 -5.422 1 96.5 77 LYS A O 1
ATOM 627 N N . LEU A 1 78 ? 1.99 -8.539 -5.758 1 97.75 78 LEU A N 1
ATOM 628 C CA . LEU A 1 78 ? 3.424 -8.773 -5.895 1 97.75 78 LEU A CA 1
ATOM 629 C C . LEU A 1 78 ? 4.012 -9.328 -4.598 1 97.75 78 LEU A C 1
ATOM 631 O O . LEU A 1 78 ? 4.801 -10.273 -4.625 1 97.75 78 LEU A O 1
ATOM 635 N N . MET A 1 79 ? 3.623 -8.781 -3.551 1 97.88 79 MET A N 1
ATOM 636 C CA . MET A 1 79 ? 4.141 -9.188 -2.246 1 97.88 79 MET A CA 1
ATOM 637 C C . MET A 1 79 ? 3.701 -10.609 -1.905 1 97.88 79 MET A C 1
ATOM 639 O O . MET A 1 79 ? 4.492 -11.398 -1.386 1 97.88 79 MET A O 1
ATOM 643 N N . GLN A 1 80 ? 2.475 -10.906 -2.203 1 96.88 80 GLN A N 1
ATOM 644 C CA . GLN A 1 80 ? 1.98 -12.258 -1.965 1 96.88 80 GLN A CA 1
ATOM 645 C C . GLN A 1 80 ? 2.805 -13.289 -2.73 1 96.88 80 GLN A C 1
ATOM 647 O O . GLN A 1 80 ? 3.137 -14.344 -2.193 1 96.88 80 GLN A O 1
ATOM 652 N N . ALA A 1 81 ? 3.119 -12.945 -3.928 1 96.38 81 ALA A N 1
ATOM 653 C CA . ALA A 1 81 ? 3.918 -13.836 -4.762 1 96.38 81 ALA A CA 1
ATOM 654 C C . ALA A 1 81 ? 5.312 -14.031 -4.176 1 96.38 81 ALA A C 1
ATOM 656 O O . ALA A 1 81 ? 6.031 -14.953 -4.566 1 96.38 81 ALA A O 1
ATOM 657 N N . LEU A 1 82 ? 5.703 -13.211 -3.283 1 97.62 82 LEU A N 1
ATOM 658 C CA . LEU A 1 82 ? 7.02 -13.242 -2.656 1 97.62 82 LEU A CA 1
ATOM 659 C C . LEU A 1 82 ? 6.922 -13.703 -1.206 1 97.62 82 LEU A C 1
ATOM 661 O O . LEU A 1 82 ? 7.875 -13.562 -0.438 1 97.62 82 LEU A O 1
ATOM 665 N N . ASP A 1 83 ? 5.773 -14.125 -0.847 1 96.88 83 ASP A N 1
ATOM 666 C CA . ASP A 1 83 ? 5.512 -14.578 0.516 1 96.88 83 ASP A CA 1
ATOM 667 C C . ASP A 1 83 ? 5.734 -13.453 1.521 1 96.88 83 ASP A C 1
ATOM 669 O O . ASP A 1 83 ? 6.328 -13.672 2.58 1 96.88 83 ASP A O 1
ATOM 673 N N . LEU A 1 84 ? 5.344 -12.32 1.215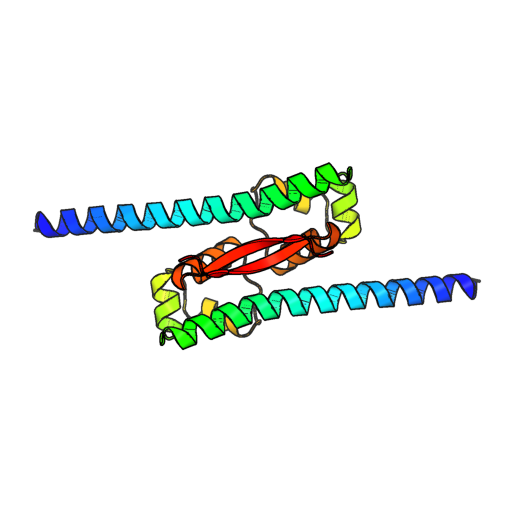 1 98 84 LEU A N 1
ATOM 674 C CA . LEU A 1 84 ? 5.332 -11.141 2.072 1 98 84 LEU A CA 1
ATOM 675 C C . LEU A 1 84 ? 3.908 -10.633 2.287 1 98 84 LEU A C 1
ATOM 677 O O . LEU A 1 84 ? 3.01 -10.953 1.506 1 98 84 LEU A O 1
ATOM 681 N N . LYS A 1 85 ? 3.764 -9.859 3.312 1 97.81 85 LYS A N 1
ATOM 682 C CA . LYS A 1 85 ? 2.475 -9.227 3.582 1 97.81 85 LYS A CA 1
ATOM 683 C C . LYS A 1 85 ? 2.66 -7.828 4.164 1 97.81 85 LYS A C 1
ATOM 685 O O . LYS A 1 85 ? 3.691 -7.531 4.773 1 97.81 85 LYS A O 1
ATOM 690 N N . LEU A 1 86 ? 1.693 -6.988 3.912 1 97.69 86 LEU A N 1
ATOM 691 C CA . LEU A 1 86 ? 1.676 -5.66 4.516 1 97.69 86 LEU A CA 1
ATOM 692 C C . LEU A 1 86 ? 0.882 -5.664 5.816 1 97.69 86 LEU A C 1
ATOM 694 O O . LEU A 1 86 ? -0.169 -6.301 5.906 1 97.69 86 LEU A O 1
ATOM 698 N N . GLN A 1 87 ? 1.475 -4.91 6.73 1 96.88 87 GLN A N 1
ATOM 699 C CA . GLN A 1 87 ? 0.818 -4.773 8.031 1 96.88 87 GLN A CA 1
ATOM 700 C C . GLN A 1 87 ? 0.733 -3.309 8.445 1 96.88 87 GLN A C 1
ATOM 702 O O . GLN A 1 87 ? 1.569 -2.492 8.055 1 96.88 87 GLN A O 1
ATOM 707 N N . VAL A 1 88 ? -0.275 -3.082 9.203 1 97.94 88 VAL A N 1
ATOM 708 C CA . VAL A 1 88 ? -0.448 -1.741 9.758 1 97.94 88 VAL A CA 1
ATOM 709 C C . VAL A 1 88 ? 0.039 -1.708 11.203 1 97.94 88 VAL A C 1
ATOM 711 O O . VAL A 1 88 ? -0.25 -2.619 11.984 1 97.94 88 VAL A O 1
ATOM 714 N N . ALA A 1 89 ? 0.812 -0.684 11.438 1 96.81 89 ALA A N 1
ATOM 715 C CA . ALA A 1 89 ? 1.308 -0.489 12.797 1 96.81 89 ALA A CA 1
ATOM 716 C C . ALA A 1 89 ? 1.153 0.964 13.234 1 96.81 89 ALA A C 1
ATOM 718 O O . ALA A 1 89 ? 0.957 1.853 12.406 1 96.81 89 ALA A O 1
ATOM 719 N N . ALA A 1 90 ? 1.266 1.151 14.578 1 94.5 90 ALA A N 1
ATOM 720 C CA . ALA A 1 90 ? 1.305 2.514 15.109 1 94.5 90 ALA A CA 1
ATOM 721 C C . ALA A 1 90 ? 2.641 3.184 14.797 1 94.5 90 ALA A C 1
ATOM 723 O O . ALA A 1 90 ? 3.693 2.547 14.875 1 94.5 90 ALA A O 1
ATOM 724 N N . ALA A 1 91 ? 2.701 4.445 14.242 1 86.56 91 ALA A N 1
ATOM 725 C CA . ALA A 1 91 ? 3.934 5.168 13.945 1 86.56 91 ALA A CA 1
ATOM 726 C C . ALA A 1 91 ? 4.531 5.785 15.203 1 86.56 91 ALA A C 1
ATOM 728 O O . ALA A 1 91 ? 5.719 6.117 15.242 1 86.56 91 ALA A O 1
ATOM 729 N N . GLY A 1 92 ? 3.92 5.859 16.406 1 68.25 92 GLY A N 1
ATOM 730 C CA . GLY A 1 92 ? 4.293 6.387 17.703 1 68.25 92 GLY A CA 1
ATOM 731 C C . GLY A 1 92 ? 3.215 6.203 18.766 1 68.25 92 GLY A C 1
ATOM 732 O O . GLY A 1 92 ? 2.074 5.867 18.438 1 68.25 92 GLY A O 1
ATOM 733 N N . MET B 1 1 ? -8.664 -34.25 -27.812 1 59.78 1 MET B N 1
ATOM 734 C CA . MET B 1 1 ? -9.703 -34.281 -26.781 1 59.78 1 MET B CA 1
ATOM 735 C C . MET B 1 1 ? -9.172 -33.781 -25.453 1 59.78 1 MET B C 1
ATOM 737 O O . MET B 1 1 ? -8.055 -34.125 -25.047 1 59.78 1 MET B O 1
ATOM 741 N N . ARG B 1 2 ? -9.289 -32.406 -25 1 68.06 2 ARG B N 1
ATOM 742 C CA . ARG B 1 2 ? -8.695 -32.062 -23.703 1 68.06 2 ARG B CA 1
ATOM 743 C C . ARG B 1 2 ? -9.055 -33.094 -22.641 1 68.06 2 ARG B C 1
ATOM 745 O O . ARG B 1 2 ? -10.227 -33.406 -22.438 1 68.06 2 ARG B O 1
ATOM 752 N N . THR B 1 3 ? -8.25 -34.25 -22.297 1 87.06 3 THR B N 1
ATOM 753 C CA . THR B 1 3 ? -8.422 -35.406 -21.406 1 87.06 3 THR B CA 1
ATOM 754 C C . THR B 1 3 ? -8.93 -34.938 -20.047 1 87.06 3 THR B C 1
ATOM 756 O O . THR B 1 3 ? -8.992 -33.75 -19.766 1 87.06 3 THR B O 1
ATOM 759 N N . TRP B 1 4 ? -9.773 -35.906 -19.391 1 92.31 4 TRP B N 1
ATOM 760 C CA . TRP B 1 4 ? -10.211 -35.719 -18 1 92.31 4 TRP B CA 1
ATOM 761 C C . TRP B 1 4 ? -9.094 -35.125 -17.141 1 92.31 4 TRP B C 1
ATOM 763 O O . TRP B 1 4 ? -9.352 -34.281 -16.281 1 92.31 4 TRP B O 1
ATOM 773 N N . GLU B 1 5 ? -7.883 -35.562 -17.312 1 91.56 5 GLU B N 1
ATOM 774 C CA . GLU B 1 5 ? -6.73 -35.062 -16.578 1 91.56 5 GLU B CA 1
ATOM 775 C C . GLU B 1 5 ? -6.516 -33.562 -16.828 1 91.56 5 GLU B C 1
ATOM 777 O O . GLU B 1 5 ? -6.184 -32.812 -15.906 1 91.56 5 GLU B O 1
ATOM 782 N N . ASP B 1 6 ? -6.738 -33.062 -18.078 1 92 6 ASP B N 1
ATOM 783 C CA . ASP B 1 6 ? -6.617 -31.656 -18.422 1 92 6 ASP B CA 1
ATOM 784 C C . ASP B 1 6 ? -7.68 -30.828 -17.703 1 92 6 ASP B C 1
ATOM 786 O O . ASP B 1 6 ? -7.398 -29.734 -17.219 1 92 6 ASP B O 1
ATOM 790 N N . TYR B 1 7 ? -8.859 -31.328 -17.766 1 94.38 7 TYR B N 1
ATOM 791 C CA . TYR B 1 7 ? -9.961 -30.656 -17.078 1 94.38 7 TYR B CA 1
ATOM 792 C C . TYR B 1 7 ? -9.68 -30.531 -15.586 1 94.38 7 TYR B C 1
ATOM 794 O O . TYR B 1 7 ? -9.844 -29.453 -15 1 94.38 7 TYR B O 1
ATOM 802 N N . LYS B 1 8 ? -9.211 -31.562 -14.938 1 95.19 8 LYS B N 1
ATOM 803 C CA . LYS B 1 8 ? -8.883 -31.578 -13.516 1 95.19 8 LYS B CA 1
ATOM 804 C C . LYS B 1 8 ? -7.809 -30.547 -13.195 1 95.19 8 LYS B C 1
ATOM 806 O O . LYS B 1 8 ? -7.906 -29.828 -12.195 1 95.19 8 LYS B O 1
ATOM 811 N N . ASN B 1 9 ? -6.824 -30.469 -13.984 1 93.69 9 ASN B N 1
ATOM 812 C CA . ASN B 1 9 ? -5.742 -29.5 -13.805 1 93.69 9 ASN B CA 1
ATOM 813 C C . ASN B 1 9 ? -6.246 -28.078 -13.953 1 93.69 9 ASN B C 1
ATOM 815 O O . ASN B 1 9 ? -5.816 -27.188 -13.219 1 93.69 9 ASN B O 1
ATOM 819 N N . HIS B 1 10 ? -7.246 -27.938 -14.852 1 94.12 10 HIS B N 1
ATOM 820 C CA . HIS B 1 10 ? -7.84 -26.625 -15.055 1 94.12 10 HIS B CA 1
ATOM 821 C C . HIS B 1 10 ? -8.633 -26.172 -13.828 1 94.12 10 HIS B C 1
ATOM 823 O O . HIS B 1 10 ? -8.469 -25.047 -13.359 1 94.12 10 HIS B O 1
ATOM 829 N N . VAL B 1 11 ? -9.328 -27.031 -13.32 1 95.94 11 VAL B N 1
ATOM 830 C CA . VAL B 1 11 ? -10.156 -26.734 -12.148 1 95.94 11 VAL B CA 1
ATOM 831 C C . VAL B 1 11 ? -9.258 -26.391 -10.961 1 95.94 11 VAL B C 1
ATOM 833 O O . VAL B 1 11 ? -9.547 -25.4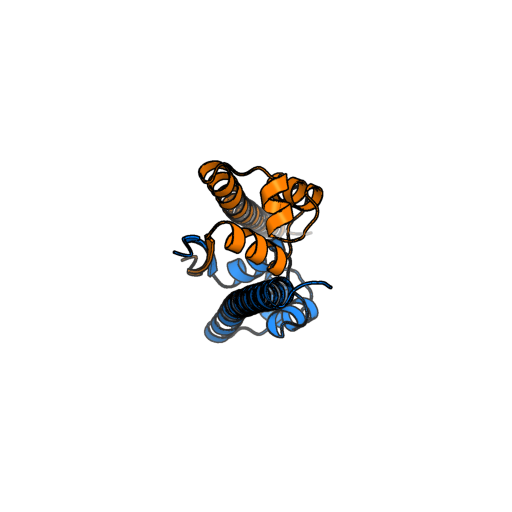53 -10.211 1 95.94 11 VAL B O 1
ATOM 836 N N . LYS B 1 12 ? -8.234 -27.047 -10.805 1 96.25 12 LYS B N 1
ATOM 837 C CA . LYS B 1 12 ? -7.293 -26.797 -9.719 1 96.25 12 LYS B CA 1
ATOM 838 C C . LYS B 1 12 ? -6.641 -25.422 -9.852 1 96.25 12 LYS B C 1
ATOM 840 O O . LYS B 1 12 ? -6.473 -24.719 -8.859 1 96.25 12 LYS B O 1
ATOM 845 N N . ALA B 1 13 ? -6.32 -25.047 -11.016 1 92.31 13 ALA B N 1
ATOM 846 C CA . ALA B 1 13 ? -5.688 -23.766 -11.273 1 92.31 13 ALA B CA 1
ATOM 847 C C . ALA B 1 13 ? -6.648 -22.609 -11 1 92.31 13 ALA B C 1
ATOM 849 O O . ALA B 1 13 ? -6.266 -21.594 -10.406 1 92.31 13 ALA B O 1
ATOM 850 N N . VAL B 1 14 ? -7.848 -22.812 -1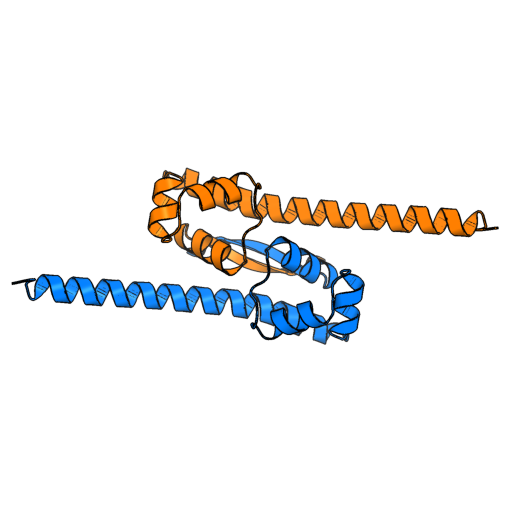1.383 1 93.94 14 VAL B N 1
ATOM 851 C CA . VAL B 1 14 ? -8.867 -21.781 -11.203 1 93.94 14 VAL B CA 1
ATOM 852 C C . VAL B 1 14 ? -9.133 -21.578 -9.711 1 93.94 14 VAL B C 1
ATOM 854 O O . VAL B 1 14 ? -9.281 -20.438 -9.258 1 93.94 14 VAL B O 1
ATOM 857 N N . SER B 1 15 ? -9.156 -22.625 -8.969 1 95.12 15 SER B N 1
ATOM 858 C CA . SER B 1 15 ? -9.398 -22.562 -7.535 1 95.12 15 SER B CA 1
ATOM 859 C C . SER B 1 15 ? -8.273 -21.828 -6.812 1 95.12 15 SER B C 1
ATOM 861 O O . SER B 1 15 ? -8.531 -21.047 -5.898 1 95.12 15 SER B O 1
ATOM 863 N N . LYS B 1 16 ? -7.082 -21.984 -7.195 1 92.88 16 LYS B N 1
ATOM 864 C CA . LYS B 1 16 ? -5.93 -21.328 -6.586 1 92.88 16 LYS B CA 1
ATOM 865 C C . LYS B 1 16 ? -5.961 -19.828 -6.844 1 92.88 16 LYS B C 1
ATOM 867 O O . LYS B 1 16 ? -5.676 -19.031 -5.945 1 92.88 16 LYS B O 1
ATOM 872 N N . GLU B 1 17 ? -6.305 -19.484 -8.047 1 91.31 17 GLU B N 1
ATOM 873 C CA . GLU B 1 17 ? -6.391 -18.078 -8.422 1 91.31 17 GLU B CA 1
ATOM 874 C C . GLU B 1 17 ? -7.469 -17.359 -7.613 1 91.31 17 GLU B C 1
ATOM 876 O O . GLU B 1 17 ? -7.262 -16.234 -7.152 1 91.31 17 GLU B O 1
ATOM 881 N N . GLU B 1 18 ? -8.461 -18.031 -7.473 1 94.5 18 GLU B N 1
ATOM 882 C CA . GLU B 1 18 ? -9.562 -17.469 -6.699 1 94.5 18 GLU B CA 1
ATOM 883 C C . GLU B 1 18 ? -9.148 -17.234 -5.246 1 94.5 18 GLU B C 1
ATOM 885 O O . GLU B 1 18 ? -9.508 -16.219 -4.645 1 94.5 18 GLU B O 1
ATOM 890 N N . ARG B 1 19 ? -8.469 -18.219 -4.746 1 94.38 19 ARG B N 1
ATOM 891 C CA . ARG B 1 19 ? -8 -18.094 -3.367 1 94.38 19 ARG B CA 1
ATOM 892 C C . ARG B 1 19 ? -7.062 -16.906 -3.211 1 94.38 19 ARG B C 1
ATOM 894 O O . ARG B 1 19 ? -7.191 -16.125 -2.264 1 94.38 19 ARG B O 1
ATOM 901 N N . ARG B 1 20 ? -6.195 -16.703 -4.129 1 91.75 20 ARG B N 1
ATOM 902 C CA . ARG B 1 20 ? -5.25 -15.594 -4.078 1 91.75 20 ARG B CA 1
ATOM 903 C C . ARG B 1 20 ? -5.965 -14.258 -4.199 1 91.75 20 ARG B C 1
ATOM 905 O O . ARG B 1 20 ? -5.625 -13.297 -3.498 1 91.75 20 ARG B O 1
ATOM 912 N N . ASN B 1 21 ? -6.902 -14.258 -5.023 1 93.06 21 ASN B N 1
ATOM 913 C CA . ASN B 1 21 ? -7.684 -13.031 -5.199 1 93.06 21 ASN B CA 1
ATOM 914 C C . ASN B 1 21 ? -8.422 -12.656 -3.92 1 93.06 21 ASN B C 1
ATOM 916 O O . ASN B 1 21 ? -8.469 -11.477 -3.553 1 93.06 21 ASN B O 1
ATOM 920 N N . MET B 1 22 ? -8.945 -13.633 -3.355 1 95.62 22 MET B N 1
ATOM 921 C CA . MET B 1 22 ? -9.656 -13.375 -2.107 1 95.62 22 MET B CA 1
ATOM 922 C C . MET B 1 22 ? -8.711 -12.859 -1.032 1 95.62 22 MET B C 1
ATOM 924 O O . MET B 1 22 ? -9.062 -11.961 -0.269 1 95.62 22 MET B O 1
ATOM 928 N N . GLU B 1 23 ? -7.555 -13.375 -0.955 1 95.31 23 GLU B N 1
ATOM 929 C CA . GLU B 1 23 ? -6.566 -12.953 0.031 1 95.31 23 GLU B CA 1
ATOM 930 C C . GLU B 1 23 ? -6.137 -11.508 -0.209 1 95.31 23 GLU B C 1
ATOM 932 O O . GLU B 1 23 ? -5.922 -10.75 0.741 1 95.31 23 GLU B O 1
ATOM 937 N N . GLU B 1 24 ? -5.969 -11.234 -1.448 1 95.44 24 GLU B N 1
ATOM 938 C CA . GLU B 1 24 ? -5.613 -9.867 -1.81 1 95.44 24 GLU B CA 1
ATOM 939 C C . GLU B 1 24 ? -6.68 -8.875 -1.341 1 95.44 24 GLU B C 1
ATOM 941 O O . GLU B 1 24 ? -6.359 -7.855 -0.728 1 95.44 24 GLU B O 1
ATOM 946 N N . ILE B 1 25 ? -7.914 -9.242 -1.614 1 95.75 25 ILE B N 1
ATOM 947 C CA . ILE B 1 25 ? -9.031 -8.375 -1.238 1 95.75 25 ILE B CA 1
ATOM 948 C C . ILE B 1 25 ? -9.078 -8.227 0.281 1 95.75 25 ILE B C 1
ATOM 950 O O . ILE B 1 25 ? -9.273 -7.121 0.797 1 95.75 25 ILE B O 1
ATOM 954 N N . GLU B 1 26 ? -8.875 -9.25 0.938 1 96.94 26 GLU B N 1
ATOM 955 C CA . GLU B 1 26 ? -8.922 -9.234 2.396 1 96.94 26 GLU B CA 1
ATOM 956 C C . GLU B 1 26 ? -7.805 -8.375 2.975 1 96.94 26 GLU B C 1
ATOM 958 O O . GLU B 1 26 ? -8.016 -7.637 3.939 1 96.94 26 GLU B O 1
ATOM 963 N N . GLU B 1 27 ? -6.625 -8.5 2.449 1 97.38 27 GLU B N 1
ATOM 964 C CA . GLU B 1 27 ? -5.496 -7.719 2.947 1 97.38 27 GLU B CA 1
ATOM 965 C C . GLU B 1 27 ? -5.711 -6.227 2.711 1 97.38 27 GLU B C 1
ATOM 967 O O . GLU B 1 27 ? -5.496 -5.414 3.611 1 97.38 27 GLU B O 1
ATOM 972 N N . VAL B 1 28 ? -6.16 -5.891 1.575 1 97.56 28 VAL B N 1
ATOM 973 C CA . VAL B 1 28 ? -6.441 -4.496 1.25 1 97.56 28 VAL B CA 1
ATOM 974 C C . VAL B 1 28 ? -7.535 -3.963 2.17 1 97.56 28 VAL B C 1
ATOM 976 O O . VAL B 1 28 ? -7.406 -2.869 2.729 1 97.56 28 VAL B O 1
ATOM 979 N N . SER B 1 29 ? -8.562 -4.73 2.303 1 97.44 29 SER B N 1
ATOM 980 C CA . SER B 1 29 ? -9.688 -4.336 3.15 1 97.44 29 SER B CA 1
ATOM 981 C C . SER B 1 29 ? -9.242 -4.133 4.594 1 97.44 29 SER B C 1
ATOM 983 O O . SER B 1 29 ? -9.672 -3.184 5.254 1 97.44 29 SER B O 1
ATOM 985 N N . THR B 1 30 ? -8.422 -4.977 5.039 1 97.75 30 THR B N 1
ATOM 986 C CA . THR B 1 30 ? -7.922 -4.883 6.406 1 97.75 30 THR B CA 1
ATOM 987 C C . THR B 1 30 ? -7.117 -3.6 6.602 1 97.75 30 THR B C 1
ATOM 989 O O . THR B 1 30 ? -7.262 -2.916 7.617 1 97.75 30 THR B O 1
ATOM 992 N N . ILE B 1 31 ? -6.305 -3.27 5.637 1 98.06 31 ILE B N 1
ATOM 993 C CA . ILE B 1 31 ? -5.488 -2.064 5.711 1 98.06 31 ILE B CA 1
ATOM 994 C C . ILE B 1 31 ? -6.387 -0.83 5.738 1 98.06 31 ILE B C 1
ATOM 996 O O . ILE B 1 31 ? -6.246 0.03 6.609 1 98.06 31 ILE B O 1
ATOM 1000 N N . VAL B 1 32 ? -7.328 -0.807 4.871 1 98.06 32 VAL B N 1
ATOM 1001 C CA . VAL B 1 32 ? -8.227 0.339 4.773 1 98.06 32 VAL B CA 1
ATOM 1002 C C . VAL B 1 32 ? -9.086 0.427 6.031 1 98.06 32 VAL B C 1
ATOM 1004 O O . VAL B 1 32 ? -9.312 1.518 6.566 1 98.06 32 VAL B O 1
ATOM 1007 N N . SER B 1 33 ? -9.539 -0.675 6.516 1 98.06 33 SER B N 1
ATOM 1008 C CA . SER B 1 33 ? -10.352 -0.706 7.727 1 98.06 33 SER B CA 1
ATOM 1009 C C . SER B 1 33 ? -9.578 -0.167 8.93 1 98.06 33 SER B C 1
ATOM 1011 O O . SER B 1 33 ? -10.156 0.493 9.797 1 98.06 33 SER B O 1
ATOM 1013 N N . SER B 1 34 ? -8.336 -0.456 8.984 1 97.81 34 SER B N 1
ATOM 1014 C CA . SER B 1 34 ? -7.5 0.065 10.062 1 97.81 34 SER B CA 1
ATOM 1015 C C . SER B 1 34 ? -7.43 1.588 10.016 1 97.81 34 SER B C 1
ATOM 1017 O O . SER B 1 34 ? -7.426 2.244 11.062 1 97.81 34 SER B O 1
ATOM 1019 N N . MET B 1 35 ? -7.309 2.092 8.812 1 97.81 35 MET B N 1
ATOM 1020 C CA . MET B 1 35 ? -7.301 3.539 8.617 1 97.81 35 MET B CA 1
ATOM 1021 C C . MET B 1 35 ? -8.602 4.164 9.109 1 97.81 35 MET B C 1
ATOM 1023 O O . MET B 1 35 ? -8.586 5.172 9.82 1 97.81 35 MET B O 1
ATOM 1027 N N . ILE B 1 36 ? -9.695 3.541 8.742 1 98.19 36 ILE B N 1
ATOM 1028 C CA . ILE B 1 36 ? -11.016 4.031 9.125 1 98.19 36 ILE B CA 1
ATOM 1029 C C . ILE B 1 36 ? -11.156 4.008 10.648 1 98.19 36 ILE B C 1
ATOM 1031 O O . ILE B 1 36 ? -11.57 4.996 11.258 1 98.19 36 ILE B O 1
ATOM 1035 N N . ARG B 1 37 ? -10.812 2.908 11.172 1 98.38 37 ARG B N 1
ATOM 1036 C CA . ARG B 1 37 ? -10.906 2.74 12.617 1 98.38 37 ARG B CA 1
ATOM 1037 C C . ARG B 1 37 ? -10.086 3.795 13.352 1 98.38 37 ARG B C 1
ATOM 1039 O O . ARG B 1 37 ? -10.562 4.414 14.305 1 98.38 37 ARG B O 1
ATOM 1046 N N . ARG B 1 38 ? -8.922 4.035 12.906 1 98.19 38 ARG B N 1
ATOM 1047 C CA . ARG B 1 38 ? -8.039 5 13.555 1 98.19 38 ARG B CA 1
ATOM 1048 C C . ARG B 1 38 ? -8.578 6.418 13.414 1 98.19 38 ARG B C 1
ATOM 1050 O O . ARG B 1 38 ? -8.531 7.199 14.367 1 98.19 38 ARG B O 1
ATOM 1057 N N . ARG B 1 39 ? -9.008 6.73 12.203 1 98.19 39 ARG B N 1
ATOM 1058 C CA . ARG B 1 39 ? -9.609 8.047 12 1 98.19 39 ARG B CA 1
ATOM 1059 C C . ARG B 1 39 ? -10.742 8.289 12.992 1 98.19 39 ARG B C 1
ATOM 1061 O O . ARG B 1 39 ? -10.82 9.359 13.594 1 98.19 39 ARG B O 1
ATOM 1068 N N . GLN B 1 40 ? -11.555 7.27 13.141 1 98.44 40 GLN B N 1
ATOM 1069 C CA . GLN B 1 40 ? -12.695 7.355 14.047 1 98.44 40 GLN B CA 1
ATOM 1070 C C . GLN B 1 40 ? -12.242 7.453 15.5 1 98.44 40 GLN B C 1
ATOM 1072 O O . GLN B 1 40 ? -12.812 8.219 16.281 1 98.44 40 GLN B O 1
ATOM 1077 N N . GLU B 1 41 ? -11.234 6.711 15.852 1 97.94 41 GLU B N 1
ATOM 1078 C CA . GLU B 1 41 ? -10.672 6.746 17.203 1 97.94 41 GLU B CA 1
ATOM 1079 C C . GLU B 1 41 ? -10.164 8.148 17.547 1 97.94 41 GLU B C 1
ATOM 1081 O O . GLU B 1 41 ? -10.242 8.57 18.703 1 97.94 41 GLU B O 1
ATOM 1086 N N . LEU B 1 42 ? -9.641 8.812 16.547 1 96.94 42 LEU B N 1
ATOM 1087 C CA . LEU B 1 42 ? -9.094 10.148 16.734 1 96.94 42 LEU B CA 1
ATOM 1088 C C . LEU B 1 42 ? -10.203 11.195 16.703 1 96.94 42 LEU B C 1
ATOM 1090 O O . LEU B 1 42 ? -9.953 12.383 16.938 1 96.94 42 LEU B O 1
ATOM 1094 N N . GLY B 1 43 ? -11.375 10.82 16.281 1 97.81 43 GLY B N 1
ATOM 1095 C CA . GLY B 1 43 ? -12.531 11.711 16.281 1 97.81 43 GLY B CA 1
ATOM 1096 C C . GLY B 1 43 ? -12.523 12.703 15.141 1 97.81 43 GLY B C 1
ATOM 1097 O O . GLY B 1 43 ? -13.117 13.773 15.242 1 97.81 43 GLY B O 1
ATOM 1098 N N . ILE B 1 44 ? -11.836 12.398 14.141 1 97.5 44 ILE B N 1
ATOM 1099 C CA . ILE B 1 44 ? -11.781 13.359 13.039 1 97.5 44 ILE B CA 1
ATOM 1100 C C . ILE B 1 44 ? -12.648 12.859 11.883 1 97.5 44 ILE B C 1
ATOM 1102 O O . ILE B 1 44 ? -12.844 11.656 11.719 1 97.5 44 ILE B O 1
ATOM 1106 N N . SER B 1 45 ? -13.156 13.805 11.117 1 98.5 45 SER B N 1
ATOM 1107 C CA . SER B 1 45 ? -14 13.508 9.961 1 98.5 45 SER B CA 1
ATOM 1108 C C . SER B 1 45 ? -13.164 13.172 8.734 1 98.5 45 SER B C 1
ATOM 1110 O O . SER B 1 45 ? -11.938 13.352 8.742 1 98.5 45 SER B O 1
ATOM 1112 N N . GLN B 1 46 ? -13.828 12.617 7.758 1 98.56 46 GLN B N 1
ATOM 1113 C CA . GLN B 1 46 ? -13.172 12.406 6.473 1 98.56 46 GLN B CA 1
ATOM 1114 C C . GLN B 1 46 ? -12.672 13.727 5.883 1 98.56 46 GLN B C 1
ATOM 1116 O O . GLN B 1 46 ? -11.594 13.781 5.293 1 98.56 46 GLN B O 1
ATOM 1121 N N . ARG B 1 47 ? -13.438 14.812 6.082 1 98.44 47 ARG B N 1
ATOM 1122 C CA . ARG B 1 47 ? -13.07 16.141 5.609 1 98.44 47 ARG B CA 1
ATOM 1123 C C . ARG B 1 47 ? -11.812 16.641 6.305 1 98.44 47 ARG B C 1
ATOM 1125 O O . ARG B 1 47 ? -10.922 17.203 5.656 1 98.44 47 ARG B O 1
ATOM 1132 N N . ALA B 1 48 ? -11.828 16.469 7.57 1 98.31 48 ALA B N 1
ATOM 1133 C CA . ALA B 1 48 ? -10.664 16.891 8.344 1 98.31 48 ALA B CA 1
ATOM 1134 C C . ALA B 1 48 ? -9.406 16.141 7.918 1 98.31 48 ALA B C 1
ATOM 1136 O O . ALA B 1 48 ? -8.336 16.734 7.777 1 98.31 48 ALA B O 1
ATOM 1137 N N . LEU B 1 49 ? -9.492 14.859 7.773 1 98.19 49 LEU B N 1
ATOM 1138 C CA . LEU B 1 49 ? -8.367 14.055 7.301 1 98.19 49 LEU B CA 1
ATOM 1139 C C . LEU B 1 49 ? -7.902 14.523 5.93 1 98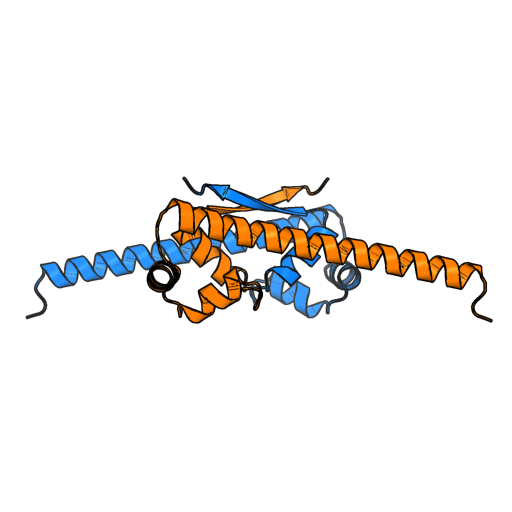.19 49 LEU B C 1
ATOM 1141 O O . LEU B 1 49 ? -6.699 14.695 5.703 1 98.19 49 LEU B O 1
ATOM 1145 N N . ALA B 1 50 ? -8.82 14.719 4.992 1 98.38 50 ALA B N 1
ATOM 1146 C CA . ALA B 1 50 ? -8.516 15.188 3.639 1 98.38 50 ALA B CA 1
ATOM 1147 C C . ALA B 1 50 ? -7.746 16.5 3.674 1 98.38 50 ALA B C 1
ATOM 1149 O O . ALA B 1 50 ? -6.75 16.656 2.963 1 98.38 50 ALA B O 1
ATOM 1150 N N . LYS B 1 51 ? -8.148 17.359 4.512 1 97.12 51 LYS B N 1
ATOM 1151 C CA . LYS B 1 51 ? -7.5 18.656 4.66 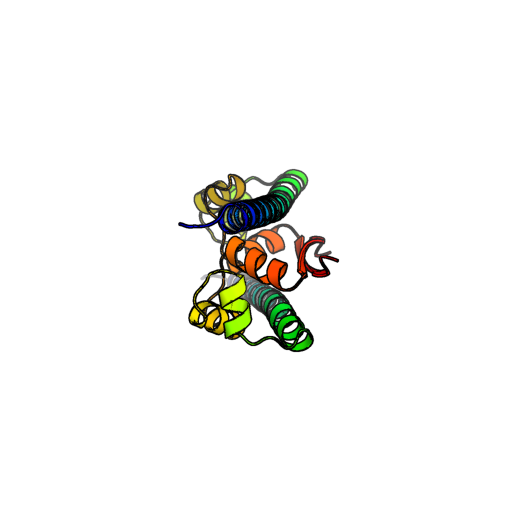1 97.12 51 LYS B CA 1
ATOM 1152 C C . LYS B 1 51 ? -6.066 18.5 5.164 1 97.12 51 LYS B C 1
ATOM 1154 O O . LYS B 1 51 ? -5.148 19.141 4.652 1 97.12 51 LYS B O 1
ATOM 1159 N N . ARG B 1 52 ? -5.91 17.609 6.09 1 94.62 52 ARG B N 1
ATOM 1160 C CA . ARG B 1 52 ? -4.586 17.359 6.648 1 94.62 52 ARG B CA 1
ATOM 1161 C C . ARG B 1 52 ? -3.635 16.828 5.578 1 94.62 52 ARG B C 1
ATOM 1163 O O . ARG B 1 52 ? -2.43 17.094 5.629 1 94.62 52 ARG B O 1
ATOM 1170 N N . CYS B 1 53 ? -4.168 16.125 4.68 1 96 53 CYS B N 1
ATOM 1171 C CA . CYS B 1 53 ? -3.346 15.453 3.684 1 96 53 CYS B CA 1
ATOM 1172 C C . CYS B 1 53 ? -3.303 16.25 2.381 1 96 53 CYS B C 1
ATOM 1174 O O . CYS B 1 53 ? -2.619 15.852 1.435 1 96 53 CYS B O 1
ATOM 1176 N N . GLY B 1 54 ? -4.039 17.297 2.328 1 95.12 54 GLY B N 1
ATOM 1177 C CA . GLY B 1 54 ? -4.051 18.125 1.139 1 95.12 54 GLY B CA 1
ATOM 1178 C C . GLY B 1 54 ? -4.695 17.453 -0.059 1 95.12 54 GLY B C 1
ATOM 1179 O O . GLY B 1 54 ? -4.219 17.594 -1.187 1 95.12 54 GLY B O 1
ATOM 1180 N N . ILE B 1 55 ? -5.711 16.641 0.161 1 96.38 55 ILE B N 1
ATOM 1181 C CA . ILE B 1 55 ? -6.414 15.977 -0.926 1 96.38 55 ILE B CA 1
ATOM 1182 C C . ILE B 1 55 ? -7.918 16.219 -0.795 1 96.38 55 ILE B C 1
ATOM 1184 O O . ILE B 1 55 ? -8.398 16.625 0.265 1 96.38 55 ILE B O 1
ATOM 1188 N N . PRO B 1 56 ? -8.609 15.992 -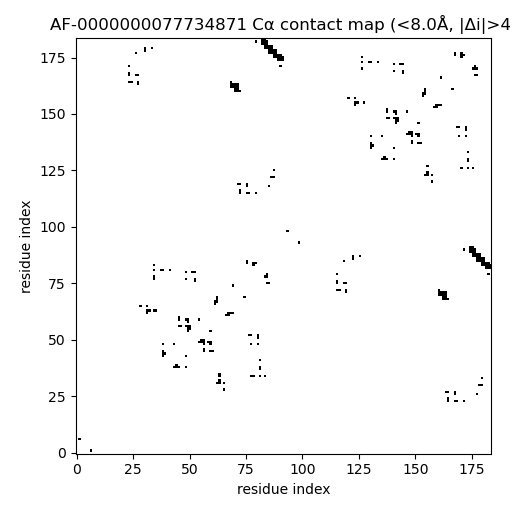1.896 1 98 56 PRO B N 1
ATOM 1189 C CA . PRO B 1 56 ? -10.062 16.172 -1.816 1 98 56 PRO B CA 1
ATOM 1190 C C . PRO B 1 56 ? -10.742 15.156 -0.9 1 98 56 PRO B C 1
ATOM 1192 O O . PRO B 1 56 ? -10.344 13.992 -0.871 1 98 56 PRO B O 1
ATOM 1195 N N . GLN B 1 57 ? -11.766 15.617 -0.202 1 98.31 57 GLN B N 1
ATOM 1196 C CA . GLN B 1 57 ? -12.539 14.734 0.658 1 98.31 57 GLN B CA 1
ATOM 1197 C C . GLN B 1 57 ? -13.109 13.555 -0.132 1 98.31 57 GLN B C 1
ATOM 1199 O O . GLN B 1 57 ? -13.203 12.445 0.387 1 98.31 57 GLN B O 1
ATOM 1204 N N . SER B 1 58 ? -13.469 13.828 -1.327 1 98.44 58 SER B N 1
ATOM 1205 C CA . SER B 1 58 ? -14.023 12.773 -2.17 1 98.44 58 SER B CA 1
ATOM 1206 C C . SER B 1 58 ? -13.031 11.633 -2.35 1 98.44 58 SER B C 1
ATOM 1208 O O . SER B 1 58 ? -13.43 10.469 -2.471 1 98.44 58 SER B O 1
ATOM 1210 N N . SER B 1 59 ? -11.734 11.938 -2.414 1 98.19 59 SER B N 1
ATOM 1211 C CA . SER B 1 59 ? -10.703 10.914 -2.529 1 98.19 59 SER B CA 1
ATOM 1212 C C . SER B 1 59 ? -10.68 10.008 -1.3 1 98.19 59 SER B C 1
ATOM 1214 O O . SER B 1 59 ? -10.594 8.789 -1.421 1 98.19 59 SER B O 1
ATOM 1216 N N . VAL B 1 60 ? -10.789 10.586 -0.14 1 98.56 60 VAL B N 1
ATOM 1217 C CA . VAL B 1 60 ? -10.805 9.836 1.111 1 98.56 60 VAL B CA 1
ATOM 1218 C C . VAL B 1 60 ? -12.031 8.93 1.155 1 98.56 60 VAL B C 1
ATOM 1220 O O . VAL B 1 60 ? -11.93 7.75 1.491 1 98.56 60 VAL B O 1
ATOM 1223 N N . VAL B 1 61 ? -13.164 9.461 0.733 1 98.5 61 VAL B N 1
ATOM 1224 C CA . VAL B 1 61 ? -14.422 8.719 0.736 1 98.5 61 VAL B CA 1
ATOM 1225 C C . VAL B 1 61 ? -14.297 7.492 -0.161 1 98.5 61 VAL B C 1
ATOM 1227 O O . VAL B 1 61 ? -14.617 6.375 0.256 1 98.5 61 VAL B O 1
ATOM 1230 N N . ARG B 1 62 ? -13.805 7.734 -1.318 1 98.31 62 ARG B N 1
ATOM 1231 C CA . ARG B 1 62 ? -13.703 6.641 -2.279 1 98.31 62 ARG B CA 1
ATOM 1232 C C . ARG B 1 62 ? -12.734 5.566 -1.788 1 98.31 62 ARG B C 1
ATOM 1234 O O . ARG B 1 62 ? -12.961 4.375 -2.006 1 98.31 62 ARG B O 1
ATOM 1241 N N . ILE B 1 63 ? -11.68 5.961 -1.125 1 98.12 63 ILE B N 1
ATOM 1242 C CA . ILE B 1 63 ? -10.703 5.023 -0.583 1 98.12 63 ILE B CA 1
ATOM 1243 C C . ILE B 1 63 ? -11.32 4.234 0.568 1 98.12 63 ILE B C 1
ATOM 1245 O O . ILE B 1 63 ? -11.242 3.006 0.601 1 98.12 63 ILE B O 1
ATOM 1249 N N . GLU B 1 64 ? -12.047 4.941 1.453 1 98.19 64 GLU B N 1
ATOM 1250 C CA . GLU B 1 64 ? -12.578 4.305 2.652 1 98.19 64 GLU B CA 1
ATOM 1251 C C . GLU B 1 64 ? -13.75 3.389 2.314 1 98.19 64 GLU B C 1
ATOM 1253 O O . GLU B 1 64 ? -14.078 2.48 3.082 1 98.19 64 GLU B O 1
ATOM 1258 N N . THR B 1 65 ? -14.328 3.643 1.173 1 97.12 65 THR B N 1
ATOM 1259 C CA . THR B 1 65 ? -15.438 2.801 0.75 1 97.12 65 THR B CA 1
ATOM 1260 C C . THR B 1 65 ? -14.984 1.784 -0.292 1 97.12 65 THR B C 1
ATOM 1262 O O . THR B 1 65 ? -15.812 1.124 -0.925 1 97.12 65 THR B O 1
ATOM 1265 N N . LEU B 1 66 ? -13.773 1.701 -0.546 1 95.69 66 LEU B N 1
ATOM 1266 C CA . LEU B 1 66 ? -13.141 0.744 -1.443 1 95.69 66 LEU B CA 1
ATOM 1267 C C . LEU B 1 66 ? -13.656 0.91 -2.869 1 95.69 66 LEU B C 1
ATOM 1269 O O . LEU B 1 66 ? -13.68 -0.052 -3.641 1 95.69 66 LEU B O 1
ATOM 1273 N N . GLN B 1 67 ? -14.094 2.123 -3.186 1 96.62 67 GLN B N 1
ATOM 1274 C CA . GLN B 1 67 ? -14.469 2.434 -4.562 1 96.62 67 GLN B CA 1
ATOM 1275 C C . GLN B 1 67 ? -13.234 2.656 -5.43 1 96.62 67 GLN B C 1
ATOM 1277 O O . GLN B 1 67 ? -13.305 2.557 -6.656 1 96.62 67 GLN B O 1
ATOM 1282 N N . THR B 1 68 ? -12.141 2.998 -4.852 1 96.25 68 THR B N 1
ATOM 1283 C CA . THR B 1 68 ? -10.852 3.115 -5.527 1 96.25 68 THR B CA 1
ATOM 1284 C C . THR B 1 68 ? -9.734 2.545 -4.66 1 96.25 68 THR B C 1
ATOM 1286 O O . THR B 1 68 ? -9.773 2.656 -3.432 1 96.25 68 THR B O 1
ATOM 1289 N N . THR B 1 69 ? -8.875 1.903 -5.285 1 95.88 69 THR B N 1
ATOM 1290 C CA . THR B 1 69 ? -7.664 1.476 -4.594 1 95.88 69 THR B CA 1
ATOM 1291 C C . THR B 1 69 ? -6.594 2.561 -4.656 1 95.88 69 THR B C 1
ATOM 1293 O O . THR B 1 69 ? -6.215 3.002 -5.742 1 95.88 69 THR B O 1
ATOM 1296 N N . PRO B 1 70 ? -6.18 2.982 -3.525 1 97.38 70 PRO B N 1
ATOM 1297 C CA . PRO B 1 70 ? -5.195 4.07 -3.551 1 97.38 70 PRO B CA 1
ATOM 1298 C C . PRO B 1 70 ? -3.826 3.613 -4.047 1 97.38 70 PRO B C 1
ATOM 1300 O O . PRO B 1 70 ? -3.479 2.438 -3.914 1 97.38 70 PRO B O 1
ATOM 1303 N N . LYS B 1 71 ? -3.086 4.637 -4.633 1 97.75 71 LYS B N 1
ATOM 1304 C CA . LYS B 1 71 ? -1.649 4.43 -4.781 1 97.75 71 LYS B CA 1
ATOM 1305 C C . LYS B 1 71 ? -0.963 4.336 -3.422 1 97.75 71 LYS B C 1
ATOM 1307 O O . LYS B 1 71 ? -1.448 4.895 -2.438 1 97.75 71 LYS B O 1
ATOM 1312 N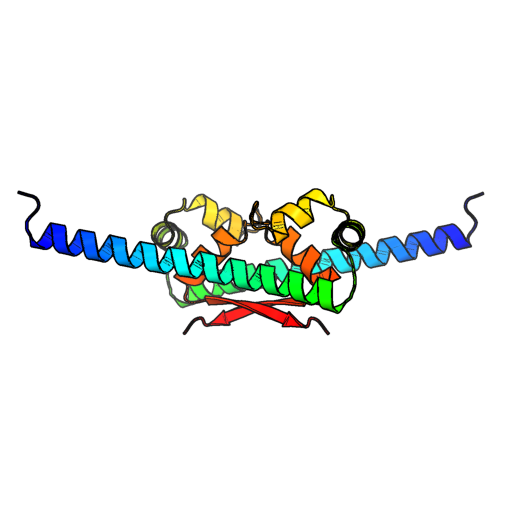 N . LEU B 1 72 ? 0.127 3.734 -3.428 1 97.94 72 LEU B N 1
ATOM 1313 C CA . LEU B 1 72 ? 0.854 3.531 -2.178 1 97.94 72 LEU B CA 1
ATOM 1314 C C . LEU B 1 72 ? 1.22 4.867 -1.54 1 97.94 72 LEU B C 1
ATOM 1316 O O . LEU B 1 72 ? 1.113 5.027 -0.322 1 97.94 72 LEU B O 1
ATOM 1320 N N . ASP B 1 73 ? 1.616 5.805 -2.291 1 96.75 73 ASP B N 1
ATOM 1321 C CA . ASP B 1 73 ? 2.053 7.086 -1.749 1 96.75 73 ASP B CA 1
ATOM 1322 C C . ASP B 1 73 ? 0.889 7.828 -1.096 1 96.75 73 ASP B C 1
ATOM 1324 O O . ASP B 1 73 ? 1.046 8.422 -0.025 1 96.75 73 ASP B O 1
ATOM 1328 N N . THR B 1 74 ? -0.269 7.73 -1.678 1 96.94 74 THR B N 1
ATOM 1329 C CA . THR B 1 74 ? -1.457 8.352 -1.098 1 96.94 74 THR B CA 1
ATOM 1330 C C . THR B 1 74 ? -1.837 7.664 0.213 1 96.94 74 THR B C 1
ATOM 1332 O O . THR B 1 74 ? -2.156 8.336 1.197 1 96.94 74 THR B O 1
ATOM 1335 N N . LEU B 1 75 ? -1.776 6.43 0.163 1 97.81 75 LEU B N 1
ATOM 1336 C CA . LEU B 1 75 ? -2.109 5.684 1.372 1 97.81 75 LEU B CA 1
ATOM 1337 C C . LEU B 1 75 ? -1.155 6.035 2.508 1 97.81 75 LEU B C 1
ATOM 1339 O O . LEU B 1 75 ? -1.587 6.25 3.643 1 97.81 75 LEU B O 1
ATOM 1343 N N . VAL B 1 76 ? 0.083 6.082 2.217 1 97.81 76 VAL B N 1
ATOM 1344 C CA . VAL B 1 76 ? 1.097 6.398 3.217 1 97.81 76 VAL B CA 1
ATOM 1345 C C . VAL B 1 76 ? 0.841 7.789 3.793 1 97.81 76 VAL B C 1
ATOM 1347 O O . VAL B 1 76 ? 0.938 7.992 5.004 1 97.81 76 VAL B O 1
ATOM 1350 N N . LYS B 1 77 ? 0.495 8.688 2.967 1 96.62 77 LYS B N 1
ATOM 1351 C CA . LYS B 1 77 ? 0.172 10.039 3.412 1 96.62 77 LYS B CA 1
ATOM 1352 C C . LYS B 1 77 ? -1.001 10.031 4.391 1 96.62 77 LYS B C 1
ATOM 1354 O O . LYS B 1 77 ? -0.942 10.664 5.445 1 96.62 77 LYS B O 1
ATOM 1359 N N . LEU B 1 78 ? -1.973 9.352 3.992 1 97.81 78 LEU B N 1
ATOM 1360 C CA . LEU B 1 78 ? -3.162 9.25 4.832 1 97.81 78 LEU B CA 1
ATOM 1361 C C . LEU B 1 78 ? -2.834 8.578 6.16 1 97.81 78 LEU B C 1
ATOM 1363 O O . LEU B 1 78 ? -3.27 9.039 7.219 1 97.81 78 LEU B O 1
ATOM 1367 N N . MET B 1 79 ? -2.1 7.578 6.102 1 97.94 79 MET B N 1
ATOM 1368 C CA . MET B 1 79 ? -1.743 6.816 7.293 1 97.94 79 MET B CA 1
ATOM 1369 C C . MET B 1 79 ? -0.867 7.645 8.227 1 97.94 79 MET B C 1
ATOM 1371 O O . MET B 1 79 ? -1.055 7.621 9.445 1 97.94 79 MET B O 1
ATOM 1375 N N . GLN B 1 80 ? 0.05 8.344 7.641 1 97 80 GLN B N 1
ATOM 1376 C CA . GLN B 1 80 ? 0.906 9.219 8.445 1 97 80 GLN B CA 1
ATOM 1377 C C . GLN B 1 80 ? 0.081 10.242 9.211 1 97 80 GLN B C 1
ATOM 1379 O O . GLN B 1 80 ? 0.342 10.5 10.391 1 97 80 GLN B O 1
ATOM 1384 N N . ALA B 1 81 ? -0.886 10.766 8.547 1 96.5 81 ALA B N 1
ATOM 1385 C CA . ALA B 1 81 ? -1.759 11.75 9.172 1 96.5 81 ALA B CA 1
ATOM 1386 C C . ALA B 1 81 ? -2.551 11.141 10.32 1 96.5 81 ALA B C 1
ATOM 1388 O O . ALA B 1 81 ? -3.121 11.859 11.148 1 96.5 81 ALA B O 1
ATOM 1389 N N . LEU B 1 82 ? -2.598 9.867 10.391 1 97.69 82 LEU B N 1
ATOM 1390 C CA . LEU B 1 82 ? -3.344 9.133 11.414 1 97.69 82 LEU B CA 1
ATOM 1391 C C . LEU B 1 82 ? -2.398 8.453 12.398 1 97.69 82 LEU B C 1
ATOM 1393 O O . LEU B 1 82 ? -2.816 7.586 13.164 1 97.69 82 LEU B O 1
ATOM 1397 N N . ASP B 1 83 ? -1.17 8.766 12.281 1 96.94 83 ASP B N 1
ATOM 1398 C CA . ASP B 1 83 ? -0.139 8.18 13.133 1 96.94 83 ASP B CA 1
ATOM 1399 C C . ASP B 1 83 ? -0.073 6.664 12.961 1 96.94 83 ASP B C 1
ATOM 1401 O O . ASP B 1 83 ? 0.047 5.926 13.938 1 96.94 83 ASP B O 1
ATOM 1405 N N . LEU B 1 84 ? -0.187 6.215 11.805 1 98 84 LEU B N 1
ATOM 1406 C CA . LEU B 1 84 ? -0.018 4.824 11.398 1 98 84 LEU B CA 1
ATOM 1407 C C . LEU B 1 84 ? 1.139 4.684 10.414 1 98 84 LEU B C 1
ATOM 1409 O O . LEU B 1 84 ? 1.544 5.66 9.781 1 98 84 LEU B O 1
ATOM 1413 N N . LYS B 1 85 ? 1.603 3.48 10.305 1 97.81 85 LYS B N 1
ATOM 1414 C CA . LYS B 1 85 ? 2.646 3.178 9.328 1 97.81 85 LYS B CA 1
ATOM 1415 C C . LYS B 1 85 ? 2.455 1.787 8.734 1 97.81 85 LYS B C 1
ATOM 1417 O O . LYS B 1 85 ? 1.858 0.912 9.367 1 97.81 85 LYS B O 1
ATOM 1422 N N . LEU B 1 86 ? 2.912 1.632 7.523 1 97.69 86 LEU B N 1
ATOM 1423 C CA . LEU B 1 86 ? 2.912 0.323 6.879 1 97.69 86 LEU B CA 1
ATOM 1424 C C . LEU B 1 86 ? 4.242 -0.392 7.102 1 97.69 86 LEU B C 1
ATOM 1426 O O . LEU B 1 86 ? 5.305 0.23 7.043 1 97.69 86 LEU B O 1
ATOM 1430 N N . GLN B 1 87 ? 4.051 -1.679 7.336 1 96.88 87 GLN B N 1
ATOM 1431 C CA . GLN B 1 87 ? 5.227 -2.516 7.535 1 96.88 87 GLN B CA 1
ATOM 1432 C C . GLN B 1 87 ? 5.16 -3.775 6.676 1 96.88 87 GLN B C 1
ATOM 1434 O O . GLN B 1 87 ? 4.07 -4.25 6.348 1 96.88 87 GLN B O 1
ATOM 1439 N N . VAL B 1 88 ? 6.32 -4.215 6.367 1 98 88 VAL B N 1
ATOM 1440 C CA . VAL B 1 88 ? 6.418 -5.461 5.613 1 98 88 VAL B CA 1
ATOM 1441 C C . VAL B 1 88 ? 6.762 -6.609 6.559 1 98 88 VAL B C 1
ATOM 1443 O O . VAL B 1 88 ? 7.621 -6.473 7.43 1 98 88 VAL B O 1
ATOM 1446 N N . ALA B 1 89 ? 6 -7.652 6.355 1 96.81 89 ALA B N 1
ATOM 1447 C CA . ALA B 1 89 ? 6.25 -8.852 7.148 1 96.81 89 ALA B CA 1
ATOM 1448 C C . ALA B 1 89 ? 6.254 -10.102 6.27 1 96.81 89 ALA B C 1
ATOM 1450 O O . ALA B 1 89 ? 5.773 -10.07 5.133 1 96.81 89 ALA B O 1
ATOM 1451 N N . ALA B 1 90 ? 6.805 -11.195 6.859 1 94.44 90 ALA B N 1
ATOM 1452 C CA . ALA B 1 90 ? 6.719 -12.484 6.188 1 94.44 90 ALA B CA 1
ATOM 1453 C C . ALA B 1 90 ? 5.301 -13.047 6.254 1 94.44 90 ALA B C 1
ATOM 1455 O O . ALA B 1 90 ? 4.629 -12.93 7.281 1 94.44 90 ALA B O 1
ATOM 1456 N N . ALA B 1 91 ? 4.664 -13.523 5.125 1 86.38 91 ALA B N 1
ATOM 1457 C CA . ALA B 1 91 ? 3.324 -14.109 5.105 1 86.38 91 ALA B CA 1
ATOM 1458 C C . ALA B 1 91 ? 3.346 -15.555 5.586 1 86.38 91 ALA B C 1
ATOM 1460 O O . ALA B 1 91 ? 2.311 -16.109 5.965 1 86.38 91 ALA B O 1
ATOM 1461 N N . GLY B 1 92 ? 4.477 -16.297 5.766 1 68.81 92 GLY B N 1
ATOM 1462 C CA . GLY B 1 92 ? 4.727 -17.656 6.219 1 68.81 92 GLY B CA 1
ATOM 1463 C C . GLY B 1 92 ? 6.195 -17.938 6.469 1 68.81 92 GLY B C 1
ATOM 1464 O O . GLY B 1 92 ? 7.062 -17.156 6.07 1 68.81 92 GLY B O 1
#

Secondary structure (DSSP, 8-state):
---HHHHHHHHHHHHHHHHHHHHHHHHHHHHHHHHHHHHHHTT--HHHHHHHHTS-HHHHHHHHTTSSPPBHHHHHHHHHHTTEEEEEEE--/---HHHHHHHHHHHHHHHHHHHHHHHHHHHHHHHHHHHHHHTT--HHHHHHHHTS-HHHHHHHHTTSSPPBHHHHHHHHHHTTEEEEEEE--

Solvent-accessible surface area (backbone atoms only — not comparable to full-atom values): 10201 Å² total; per-residue (Å²): 124,92,45,75,67,52,54,52,52,48,54,55,52,53,53,50,51,50,51,51,51,51,51,47,51,49,53,52,50,51,53,44,48,50,52,51,52,45,36,55,74,70,68,50,50,64,58,55,52,15,59,75,62,71,47,57,42,66,56,47,50,32,40,72,67,66,74,40,73,49,38,44,67,57,48,46,46,53,31,47,78,62,46,28,37,82,40,83,41,72,64,115,124,90,47,74,69,53,53,53,53,47,54,54,52,53,52,54,53,50,52,52,51,51,50,46,52,50,53,52,48,52,54,45,49,50,52,52,51,47,37,54,74,70,67,49,50,62,58,55,52,16,60,75,62,72,47,59,41,66,58,48,51,31,41,73,65,65,74,41,76,47,37,44,65,58,48,46,46,53,30,48,78,60,45,28,36,82,41,81,41,73,65,117

pLDDT: mean 95.34, std 6.07, range [59.03, 98.56]

Foldseek 3Di:
DCDPVNVVVVVVVVVVVVVVVVVVVVVLLVLLVVLVVLCVVVVHDLCRLCVQLVHDSVVSVCSSVVVDPDDPVSSQSSQVSSVHHDDDDDPD/DCDPVNVVVVVVVVVVVVVVVVVVVVVLLVLLVVLVVLCVVVVHDLCRLCVQLVHDSVVSVCSSVVVDPDDPVSSQSSQVSSVHHDDDDDPD

Sequence (184 aa):
MRTWEDYKNHVKAVSKEERRNMEEIEEVSTIVSSMIRRRQELGISQRALAKRCGIPQSSVVRIETLQTTPKLDTLVKLMQALDLKLQVAAAGMRTWEDYKNHVKAVSKEERRNMEEIEEVSTIVSSMIRRRQELGISQRALAKRCGIPQSSVVRIETLQTTPKLDTLVKLMQALDLKLQVAAAG

InterPro domains:
  IPR001387 Cro/C1-type, helix-turn-helix domain [PF01381] (37-87)
  IPR001387 Cro/C1-type, helix-turn-helix domain [PS50943] (35-89)
  IPR001387 Cro/C1-type, helix-turn-helix domain [SM00530] (34-89)
  IPR001387 Cro/C1-type, helix-turn-helix domain [cd00093] (37-86)
  IPR010982 Lambda repressor-like, DNA-binding domain superfamily [G3DSA:1.10.260.40] (21-89)
  IPR010982 Lambda repressor-like, DNA-binding domain superfamily [SSF47413] (22-88)

Nearest PDB structures (foldseek):
  6af4-assembly2_F  TM=8.317E-01  e=1.070E-03  Streptococcus pneumoniae TIGR4
  2wiu-assembly1_B  TM=9.296E-01  e=5.175E-03  Escherichia coli
  5k98-assembly1_P  TM=9.081E-01  e=5.175E-03  Escherichia coli MP020980.2
  3dnv-assembly1_B  TM=9.088E-01  e=6.166E-03  Escherichia coli K-12
  3f51-assembly1_A  TM=9.045E-01  e=2.227E-02  Corynebacterium glutamicum